Protein AF-A0A0R3PKV7-F1 (afdb_monomer_lite)

Foldseek 3Di:
DAAAEAAAEDDDDDDDDDDDDDDDDDDDDDDDDDDPDDFDDWDWAKDFFFAADDFQFDADPQDPFWGWKWADDPPDAIWIFIWGDANRTIKTWAADPQWIAIDPRSVDRIIITTGDPDFCVVRLWDKDKDFPLCVVPDDPVDALKDFDDDPQWFWKAQPVLRTITTARNVQQKTWTDDPGGIDIDNDCVSSRRIITMIIGNPFHDQPDPDPRCVPPDNPPRPDDPHHHYGYDYFFAFDCPPDNFDWDVPAFDQDPVGTFTWGWYWYHHPNDIWIWTWGQDPRTIDIDTDD

InterPro domains:
  IPR021010 Cytosolic motility protein [PF12150] (41-201)
  IPR021010 Cytosolic motility protein [PF12150] (227-289)
  IPR021010 Cytosolic motility protein [PTHR31578] (38-289)

Secondary structure (DSSP, 8-state):
--EEEEEE----------------------------PPPPPPEEEEEETTS---TTB-BPTT-SS-EEEEE--TTS--EEEEEEEETTEEEEEEEETTEEEEGGGGSSSEEEEEE--S-HHHHS-EEEEEEHHHHHHS-TTT--EEE--BTTEEEEEEGGGTEEEEEETTTTEEEEEETTEEEEE--HHHHHHSEEEEEE-SSPPTT--SHHHHTS-GGG-----S-EEEEEETTSBP-SSS-B-BGGGSPEEETTEEE--EEEEEEETTEEEEEEEEEETTEEEEEE--

Sequence (290 aa):
MFAVIIISDGHLAGLIFHFGNRHMRDSTSTNTTSVKTKPAEDTWTSQRINTKPIQDAVRVFGQTNMYVALWSQQGKPPVVGQAWNDGGALQCAFACDQKVFTGANIGTETIQLLKYEGDHATNQFYYEWIPLSEWKSASKTETTREMVRSGPVSPIYWKEKCILGSYDVAAQKADFAQAENFIKVSEAPTLGSMLVLVRNTGGGPAGCTCTKCAAKDLKQAKQLIVNDWGDFYVGNQWPVDKPIVKALNRPLRTPRGPEDHFVALWYHHGKPCMGRAWNHAGKIDVSFVE

pLDDT: mean 79.79, std 21.06, range [20.5, 98.69]

Radius of gyration: 21.03 Å; chains: 1; bounding box: 55×51×56 Å

Structure (mmCIF, N/CA/C/O backbone):
data_AF-A0A0R3PKV7-F1
#
_entry.id   AF-A0A0R3PKV7-F1
#
loop_
_atom_site.group_PDB
_atom_site.id
_atom_site.type_symbol
_atom_site.label_atom_id
_atom_site.label_alt_id
_atom_site.label_comp_id
_atom_site.label_asym_id
_atom_site.label_entity_id
_atom_site.label_seq_id
_atom_site.pdbx_PDB_ins_code
_atom_site.Cartn_x
_atom_site.Cartn_y
_atom_site.Cartn_z
_atom_site.occupancy
_atom_site.B_iso_or_equiv
_atom_site.auth_seq_id
_atom_site.auth_comp_id
_atom_site.auth_asym_id
_atom_site.auth_atom_id
_atom_site.pdbx_PDB_model_num
ATOM 1 N N . MET A 1 1 ? 21.949 -2.932 -0.318 1.00 24.12 1 MET A N 1
ATOM 2 C CA . MET A 1 1 ? 20.548 -2.544 -0.566 1.00 24.12 1 MET A CA 1
ATOM 3 C C . MET A 1 1 ? 20.326 -2.703 -2.053 1.00 24.12 1 MET A C 1
ATOM 5 O O . MET A 1 1 ? 21.106 -2.158 -2.823 1.00 24.12 1 MET A O 1
ATOM 9 N N . PHE A 1 2 ? 19.394 -3.566 -2.430 1.00 22.75 2 PHE A N 1
ATOM 10 C CA . PHE A 1 2 ? 19.198 -4.023 -3.800 1.00 22.75 2 PHE A CA 1
ATOM 11 C C . PHE A 1 2 ? 17.761 -3.672 -4.184 1.00 22.75 2 PHE A C 1
ATOM 13 O O . PHE A 1 2 ? 16.849 -4.196 -3.547 1.00 22.75 2 PHE A O 1
ATOM 20 N N . ALA A 1 3 ? 17.574 -2.764 -5.149 1.00 25.88 3 ALA A N 1
ATOM 21 C CA . ALA A 1 3 ? 16.256 -2.425 -5.675 1.00 25.88 3 ALA A CA 1
ATOM 22 C C . ALA A 1 3 ? 15.943 -3.275 -6.915 1.00 25.88 3 ALA A C 1
ATOM 24 O O . ALA A 1 3 ? 16.780 -3.428 -7.812 1.00 25.88 3 ALA A O 1
ATOM 25 N N . VAL A 1 4 ? 14.734 -3.822 -6.968 1.00 37.44 4 VAL A N 1
ATOM 26 C CA . VAL A 1 4 ? 14.216 -4.618 -8.086 1.00 37.44 4 VAL A CA 1
ATOM 27 C C . VAL A 1 4 ? 12.943 -3.962 -8.638 1.00 37.44 4 VAL A C 1
ATOM 29 O O . VAL A 1 4 ? 12.210 -3.308 -7.900 1.00 37.44 4 VAL A O 1
ATOM 32 N N . ILE A 1 5 ? 12.695 -4.057 -9.946 1.00 51.06 5 ILE A N 1
ATOM 33 C CA . ILE A 1 5 ? 11.634 -3.295 -10.624 1.00 51.06 5 ILE A CA 1
ATOM 34 C C . ILE A 1 5 ? 10.330 -4.117 -10.651 1.00 51.06 5 ILE A C 1
ATOM 36 O O . ILE A 1 5 ? 10.310 -5.218 -11.191 1.00 51.06 5 ILE A O 1
ATOM 40 N N . ILE A 1 6 ? 9.229 -3.608 -10.094 1.00 51.00 6 ILE A N 1
ATOM 41 C CA . ILE A 1 6 ? 7.875 -4.147 -10.324 1.00 51.00 6 ILE A CA 1
ATOM 42 C C . ILE A 1 6 ? 7.260 -3.374 -11.479 1.00 51.00 6 ILE A C 1
ATOM 44 O O . ILE A 1 6 ? 7.284 -2.144 -11.458 1.00 51.00 6 ILE A O 1
ATOM 48 N N . ILE A 1 7 ? 6.746 -4.074 -12.493 1.00 47.94 7 ILE A N 1
ATOM 49 C CA . ILE A 1 7 ? 6.298 -3.432 -13.734 1.00 47.94 7 ILE A CA 1
ATOM 50 C C . ILE A 1 7 ? 4.883 -3.881 -14.102 1.00 47.94 7 ILE A C 1
ATOM 52 O O . ILE A 1 7 ? 4.538 -5.049 -13.946 1.00 47.94 7 ILE A O 1
ATOM 56 N N . SER A 1 8 ? 4.059 -2.944 -14.580 1.00 39.91 8 SER A N 1
ATOM 57 C CA . SER A 1 8 ? 2.757 -3.221 -15.210 1.00 39.91 8 SER A CA 1
ATOM 58 C C . SER A 1 8 ? 2.713 -2.741 -16.662 1.00 39.91 8 SER A C 1
ATOM 60 O O . SER A 1 8 ? 3.314 -1.716 -17.002 1.00 39.91 8 SER A O 1
ATOM 62 N N . ASP A 1 9 ? 2.002 -3.489 -17.510 1.00 32.59 9 ASP A N 1
ATOM 63 C CA . ASP A 1 9 ? 1.882 -3.234 -18.949 1.00 32.59 9 ASP A CA 1
ATOM 64 C C . ASP A 1 9 ? 0.856 -2.136 -19.287 1.00 32.59 9 ASP A C 1
ATOM 66 O O . ASP A 1 9 ? -0.215 -2.035 -18.686 1.00 32.59 9 ASP A O 1
ATOM 70 N N . GLY A 1 10 ? 1.158 -1.329 -20.314 1.00 31.91 10 GLY A N 1
ATOM 71 C CA . GLY A 1 10 ? 0.165 -0.541 -21.057 1.00 31.91 10 GLY A CA 1
ATOM 72 C C . GLY A 1 10 ? 0.600 0.879 -21.453 1.00 31.91 10 GLY A C 1
ATOM 73 O O . GLY A 1 10 ? 1.217 1.607 -20.681 1.00 31.91 10 GLY A O 1
ATOM 74 N N . HIS A 1 11 ? 0.202 1.297 -22.657 1.00 28.50 11 HIS A N 1
ATOM 75 C CA . HIS A 1 11 ? 0.648 2.468 -23.429 1.00 28.50 11 HIS A CA 1
ATOM 76 C C . HIS A 1 11 ? 0.430 3.884 -22.825 1.00 28.50 11 HIS A C 1
ATOM 78 O O . HIS A 1 11 ? -0.585 4.137 -22.179 1.00 28.50 11 HIS A O 1
ATOM 84 N N . LEU A 1 12 ? 1.409 4.753 -23.161 1.00 23.58 12 LEU A N 1
ATOM 85 C CA . LEU A 1 12 ? 1.501 6.224 -23.379 1.00 23.58 12 LEU A CA 1
ATOM 86 C C . LEU A 1 12 ? 1.040 7.285 -22.341 1.00 23.58 12 LEU A C 1
ATOM 88 O O . LEU A 1 12 ? 0.025 7.142 -21.675 1.00 23.58 12 LEU A O 1
ATOM 92 N N . ALA A 1 13 ? 1.793 8.410 -22.388 1.00 21.44 13 ALA A N 1
ATOM 93 C CA . ALA A 1 13 ? 1.740 9.707 -21.666 1.00 21.44 13 ALA A CA 1
ATOM 94 C C . ALA A 1 13 ? 2.199 9.680 -20.185 1.00 21.44 13 ALA A C 1
ATOM 96 O O . ALA A 1 13 ? 1.810 8.784 -19.456 1.00 21.44 13 ALA A O 1
ATOM 97 N N . GLY A 1 14 ? 3.014 10.581 -19.614 1.00 20.50 14 GLY A N 1
ATOM 98 C CA . GLY A 1 14 ? 3.696 11.834 -19.985 1.00 20.50 14 GLY A CA 1
ATOM 99 C C . GLY A 1 14 ? 4.152 12.550 -18.679 1.00 20.50 14 GLY A C 1
ATOM 100 O O . GLY A 1 14 ? 3.506 12.344 -17.659 1.00 20.50 14 GLY A O 1
ATOM 101 N N . LEU A 1 15 ? 5.214 13.384 -18.735 1.00 22.12 15 LEU A N 1
ATOM 102 C CA . LEU A 1 15 ? 5.866 14.212 -17.668 1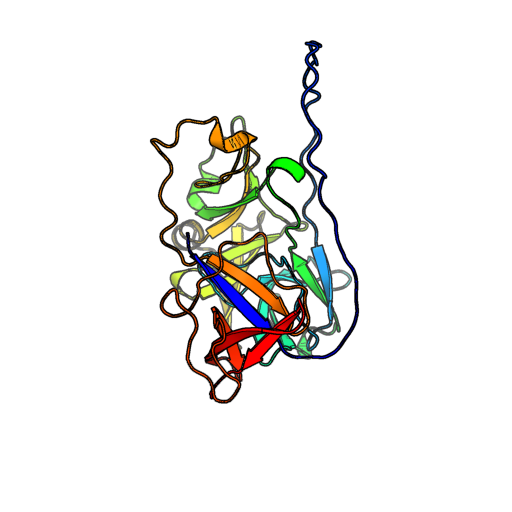.00 22.12 15 LEU A CA 1
ATOM 103 C C . LEU A 1 15 ? 6.679 13.458 -16.583 1.00 22.12 15 LEU A C 1
ATOM 105 O O . LEU A 1 15 ? 6.168 12.533 -15.971 1.00 22.12 15 LEU A O 1
ATOM 109 N N . ILE A 1 16 ? 7.999 13.652 -16.391 1.00 23.61 16 ILE A N 1
ATOM 110 C CA . ILE A 1 16 ? 8.894 14.801 -16.051 1.00 23.61 16 ILE A CA 1
ATOM 111 C C . ILE A 1 16 ? 8.771 15.269 -14.595 1.00 23.61 16 ILE A C 1
ATOM 113 O O . ILE A 1 16 ? 7.836 15.994 -14.290 1.00 23.61 16 ILE A O 1
ATOM 117 N N . PHE A 1 17 ? 9.818 15.016 -13.791 1.00 24.64 17 PHE A N 1
ATOM 118 C CA . PHE A 1 17 ? 10.300 15.950 -12.765 1.00 24.64 17 PHE A CA 1
ATOM 119 C C . PHE A 1 17 ? 11.832 15.956 -12.644 1.00 24.64 17 PHE A C 1
ATOM 121 O O . PHE A 1 17 ? 12.521 14.977 -12.922 1.00 24.64 17 PHE A O 1
ATOM 128 N N . HIS A 1 18 ? 12.321 17.142 -12.291 1.00 21.33 18 HIS A N 1
ATOM 129 C CA . HIS A 1 18 ? 13.692 17.641 -12.253 1.00 21.33 18 HIS A CA 1
ATOM 130 C C . HIS A 1 18 ? 14.150 17.731 -10.792 1.00 21.33 18 HIS A C 1
ATOM 132 O O . HIS A 1 18 ? 13.369 18.198 -9.968 1.00 21.33 18 HIS A O 1
ATOM 138 N N . PHE A 1 19 ? 15.421 17.442 -10.488 1.00 28.30 19 PHE A N 1
ATOM 139 C CA . PHE A 1 19 ? 16.063 17.952 -9.270 1.00 28.30 19 PHE A CA 1
ATOM 140 C C . PHE A 1 19 ? 17.525 18.371 -9.510 1.00 28.30 19 PHE A C 1
ATOM 142 O O . PHE A 1 19 ? 18.393 17.544 -9.761 1.00 28.30 19 PHE A O 1
ATOM 149 N N . GLY A 1 20 ? 17.753 19.687 -9.388 1.00 23.67 20 GLY A N 1
ATOM 150 C CA . GLY A 1 20 ? 18.920 20.314 -8.749 1.00 23.67 20 GLY A CA 1
ATOM 151 C C . GLY A 1 20 ? 20.299 20.203 -9.409 1.00 23.67 20 GLY A C 1
ATOM 152 O O . GLY A 1 20 ? 21.059 19.284 -9.121 1.00 23.67 20 GLY A O 1
ATOM 153 N N . ASN A 1 21 ? 20.678 21.234 -10.173 1.00 26.86 21 ASN A N 1
ATOM 154 C CA . ASN A 1 21 ? 22.050 21.488 -10.632 1.00 26.86 21 ASN A CA 1
ATOM 155 C C . ASN A 1 21 ? 23.068 21.561 -9.476 1.00 26.86 21 ASN A C 1
ATOM 157 O O . ASN A 1 21 ? 22.841 22.227 -8.466 1.00 26.86 21 ASN A O 1
ATOM 161 N N . ARG A 1 22 ? 24.255 20.976 -9.695 1.00 31.94 22 ARG A N 1
ATOM 162 C CA . ARG A 1 22 ? 25.483 21.324 -8.963 1.00 31.94 22 ARG A CA 1
ATOM 163 C C . ARG A 1 22 ? 25.886 22.749 -9.332 1.00 31.94 22 ARG A C 1
ATOM 165 O O . ARG A 1 22 ? 26.220 22.992 -10.487 1.00 31.94 22 ARG A O 1
ATOM 172 N N . HIS A 1 23 ? 25.974 23.640 -8.350 1.00 28.58 23 HIS A N 1
ATOM 173 C CA . HIS A 1 23 ? 26.823 24.822 -8.462 1.00 28.58 23 HIS A CA 1
ATOM 174 C C . HIS A 1 23 ? 27.889 24.840 -7.370 1.00 28.58 23 HIS A C 1
ATOM 176 O O . HIS A 1 23 ? 27.683 24.382 -6.246 1.00 28.58 23 HIS A O 1
ATOM 182 N N . MET A 1 24 ? 29.063 25.303 -7.796 1.00 28.56 24 MET A N 1
ATOM 183 C CA . MET A 1 24 ? 30.283 25.470 -7.023 1.00 28.56 24 MET A CA 1
ATOM 184 C C . MET A 1 24 ? 30.085 26.361 -5.796 1.00 28.56 24 MET A C 1
ATOM 186 O O . MET A 1 24 ? 29.202 27.212 -5.752 1.00 28.56 24 MET A O 1
ATOM 190 N N . ARG A 1 25 ? 30.971 26.132 -4.823 1.00 35.97 25 ARG A N 1
ATOM 191 C CA . ARG A 1 25 ? 31.142 26.887 -3.582 1.00 35.97 25 ARG A CA 1
ATOM 192 C C . ARG A 1 25 ? 31.177 28.390 -3.845 1.00 35.97 25 ARG A C 1
ATOM 194 O O . ARG A 1 25 ? 31.961 28.829 -4.679 1.00 35.97 25 ARG A O 1
ATOM 201 N N . ASP A 1 26 ? 30.488 29.135 -2.993 1.00 27.02 26 ASP A N 1
ATOM 202 C CA . ASP A 1 26 ? 31.105 30.310 -2.400 1.00 27.02 26 ASP A CA 1
ATOM 203 C C . ASP A 1 26 ? 30.710 30.418 -0.926 1.00 27.02 26 ASP A C 1
ATOM 205 O O . ASP A 1 26 ? 29.591 30.101 -0.519 1.00 27.02 26 ASP A O 1
ATOM 209 N N . SER A 1 27 ? 31.695 30.747 -0.106 1.00 38.41 27 SER A N 1
ATOM 210 C CA . SER A 1 27 ? 31.646 30.723 1.350 1.00 38.41 27 SER A CA 1
ATOM 211 C C . SER A 1 27 ? 31.164 32.057 1.902 1.00 38.41 27 SER A C 1
ATOM 213 O O . SER A 1 27 ? 31.876 33.044 1.786 1.00 38.41 27 SER A O 1
ATOM 215 N N . THR A 1 28 ? 30.024 32.076 2.593 1.00 27.80 28 THR A N 1
ATOM 216 C CA . THR A 1 28 ? 29.698 33.101 3.601 1.00 27.80 28 THR A CA 1
ATOM 217 C C . THR A 1 28 ? 28.751 32.512 4.649 1.00 27.80 28 THR A C 1
ATOM 219 O O . THR A 1 28 ? 27.677 32.002 4.337 1.00 27.80 28 THR A O 1
ATOM 222 N N . SER A 1 29 ? 29.173 32.531 5.917 1.00 38.22 29 SER A N 1
ATOM 223 C CA . SER A 1 29 ? 28.362 32.054 7.037 1.00 38.22 29 SER A CA 1
ATOM 224 C C . SER A 1 29 ? 27.241 33.045 7.333 1.00 38.22 29 SER A C 1
ATOM 226 O O . SER A 1 29 ? 27.512 34.197 7.672 1.00 38.22 29 SER A O 1
ATOM 228 N N . THR A 1 30 ? 25.994 32.588 7.294 1.00 28.50 30 THR A N 1
ATOM 229 C CA . THR A 1 30 ? 24.870 33.304 7.899 1.00 28.50 30 THR A CA 1
ATOM 230 C C . THR A 1 30 ? 24.115 32.367 8.836 1.00 28.50 30 THR A C 1
ATOM 232 O O . THR A 1 30 ? 23.614 31.309 8.455 1.00 28.50 30 THR A O 1
ATOM 235 N N . ASN A 1 31 ? 24.099 32.760 10.111 1.00 39.59 31 ASN A N 1
ATOM 236 C CA . ASN A 1 31 ? 23.309 32.161 11.179 1.00 39.59 31 ASN A CA 1
ATOM 237 C C . ASN A 1 31 ? 21.837 32.147 10.749 1.00 39.59 31 ASN A C 1
ATOM 239 O O . ASN A 1 31 ? 21.202 33.197 10.704 1.00 39.59 31 ASN A O 1
ATOM 243 N N . THR A 1 32 ? 21.304 30.971 10.420 1.00 30.69 32 THR A N 1
ATOM 244 C CA . THR A 1 32 ? 19.890 30.818 10.066 1.00 30.69 32 THR A CA 1
ATOM 245 C C . THR A 1 32 ? 19.201 30.028 11.166 1.00 30.69 32 THR A C 1
ATOM 247 O O . THR A 1 32 ? 19.402 28.824 11.317 1.00 30.69 32 THR A O 1
ATOM 250 N N . THR A 1 33 ? 18.395 30.727 11.958 1.00 34.66 33 THR A N 1
ATOM 251 C CA . THR A 1 33 ? 17.425 30.162 12.895 1.00 34.66 33 THR A CA 1
ATOM 252 C C . THR A 1 33 ? 16.556 29.158 12.134 1.00 34.66 33 THR A C 1
ATOM 254 O O . THR A 1 33 ? 15.832 29.534 11.214 1.00 34.66 33 THR A O 1
ATOM 257 N N . SER A 1 34 ? 16.660 27.866 12.457 1.00 40.41 34 SER A N 1
ATOM 258 C CA . SER A 1 34 ? 15.938 26.811 11.741 1.00 40.41 34 SER A CA 1
ATOM 259 C C . SER A 1 34 ? 14.431 26.952 11.969 1.00 40.41 34 SER A C 1
ATOM 261 O O . SER A 1 34 ? 13.921 26.597 13.035 1.00 40.41 34 SER A O 1
ATOM 263 N N . VAL A 1 35 ? 13.708 27.457 10.971 1.00 45.50 35 VAL A N 1
ATOM 264 C CA . VAL A 1 35 ? 12.245 27.381 10.934 1.00 45.50 35 VAL A CA 1
ATOM 265 C C . VAL A 1 35 ? 11.873 25.896 10.945 1.00 45.50 35 VAL A C 1
ATOM 267 O O . VAL A 1 35 ? 12.219 25.161 10.022 1.00 45.50 35 VAL A O 1
ATOM 270 N N . LYS A 1 36 ? 11.221 25.422 12.013 1.00 56.19 36 LYS A N 1
ATOM 271 C CA . LYS A 1 36 ? 10.690 24.053 12.065 1.00 56.19 36 LYS A CA 1
ATOM 272 C C . LYS A 1 36 ? 9.511 23.960 11.098 1.00 56.19 36 LYS A C 1
ATOM 274 O O . LYS A 1 36 ? 8.413 24.406 11.417 1.00 56.19 36 LYS A O 1
ATOM 279 N N . THR A 1 37 ? 9.743 23.402 9.916 1.00 70.62 37 THR A N 1
ATOM 280 C CA . THR A 1 37 ? 8.683 23.097 8.949 1.00 70.62 37 THR A CA 1
ATOM 281 C C . THR A 1 37 ? 7.756 22.025 9.525 1.00 70.62 37 THR A C 1
ATOM 283 O O . THR A 1 37 ? 8.225 21.013 10.047 1.00 70.62 37 THR A O 1
ATOM 286 N N . LYS A 1 38 ? 6.439 22.246 9.458 1.00 85.06 38 LYS A N 1
ATOM 287 C CA . LYS A 1 38 ? 5.426 21.276 9.904 1.00 85.06 38 LYS A CA 1
ATOM 288 C C . LYS A 1 38 ? 5.437 20.036 8.985 1.00 85.06 38 LYS A C 1
ATOM 290 O O . LYS A 1 38 ? 5.593 20.218 7.776 1.00 85.06 38 LYS A O 1
ATOM 295 N N . PRO A 1 39 ? 5.241 18.810 9.511 1.00 88.75 39 PRO A N 1
ATOM 296 C CA . PRO A 1 39 ? 5.051 17.624 8.679 1.00 88.75 39 PRO A CA 1
ATOM 297 C C . PRO A 1 39 ? 3.873 17.751 7.718 1.00 88.75 39 PRO A C 1
ATOM 299 O O . PRO A 1 39 ? 2.836 18.321 8.070 1.00 88.75 39 PRO A O 1
ATOM 302 N N . ALA A 1 40 ? 4.055 17.220 6.508 1.00 90.62 40 ALA A N 1
ATOM 303 C CA . ALA A 1 40 ? 3.005 17.148 5.501 1.00 90.62 40 ALA A CA 1
ATOM 304 C C . ALA A 1 40 ? 1.868 16.205 5.944 1.00 90.62 40 ALA A C 1
ATOM 306 O O . ALA A 1 40 ? 2.024 15.380 6.848 1.00 90.62 40 ALA A O 1
ATOM 307 N N . GLU A 1 41 ? 0.704 16.345 5.312 1.00 94.19 41 GLU A N 1
ATOM 308 C CA . GLU A 1 41 ? -0.453 15.480 5.562 1.00 94.19 41 GLU A CA 1
ATOM 309 C C . GLU A 1 41 ? -0.395 14.193 4.724 1.00 94.19 41 GLU A C 1
ATOM 311 O O . GLU A 1 41 ? 0.296 14.125 3.704 1.00 94.19 41 GLU A O 1
ATOM 316 N N . ASP A 1 42 ? -1.127 13.164 5.162 1.00 94.75 42 ASP A N 1
ATOM 317 C CA . ASP A 1 42 ? -1.260 11.914 4.411 1.00 94.75 42 ASP A CA 1
ATOM 318 C C . ASP A 1 42 ? -1.951 12.194 3.068 1.00 94.75 42 ASP A C 1
ATOM 320 O O . ASP A 1 42 ? -3.020 12.805 3.019 1.00 94.75 42 ASP A O 1
ATOM 324 N N . THR A 1 43 ? -1.363 11.729 1.966 1.00 95.25 43 THR A N 1
ATOM 325 C CA . THR A 1 43 ? -1.927 11.932 0.627 1.00 95.25 43 THR A CA 1
ATOM 326 C C . THR A 1 43 ? -2.672 10.684 0.172 1.00 95.25 43 THR A C 1
ATOM 328 O O . THR A 1 43 ? -2.071 9.632 -0.036 1.00 95.25 43 THR A O 1
ATOM 331 N N . TRP A 1 44 ? -3.982 10.815 -0.026 1.00 94.94 44 TRP A N 1
ATOM 332 C CA . TRP A 1 44 ? -4.845 9.780 -0.597 1.00 94.94 44 TRP A CA 1
ATOM 333 C C . TRP A 1 44 ? -5.243 10.177 -2.012 1.00 94.94 44 TRP A C 1
ATOM 335 O O . TRP A 1 44 ? -5.864 11.220 -2.213 1.00 94.94 44 TRP A O 1
ATOM 345 N N . THR A 1 45 ? -4.906 9.349 -2.995 1.00 94.12 45 THR A N 1
ATOM 346 C CA . THR A 1 45 ? -5.163 9.651 -4.408 1.00 94.12 45 THR A CA 1
ATOM 347 C C . THR A 1 45 ? -6.191 8.696 -4.996 1.00 94.12 45 THR A C 1
ATOM 349 O O . THR A 1 45 ? -6.118 7.486 -4.780 1.00 94.12 45 THR A O 1
ATOM 352 N N . SER A 1 46 ? -7.172 9.239 -5.713 1.00 94.38 46 SER A N 1
ATOM 353 C CA . SER A 1 46 ? -8.244 8.456 -6.323 1.00 94.38 46 SER A CA 1
ATOM 354 C C . SER A 1 46 ? -7.741 7.704 -7.552 1.00 94.38 46 SER A C 1
ATOM 356 O O . SER A 1 46 ? -7.191 8.312 -8.466 1.00 94.38 46 SER A O 1
ATOM 358 N N . GLN A 1 47 ? -7.998 6.399 -7.604 1.00 92.19 47 GLN A N 1
ATOM 359 C CA . GLN A 1 47 ? -7.682 5.531 -8.732 1.00 92.19 47 GLN A CA 1
ATOM 360 C C . GLN A 1 47 ? -8.906 4.731 -9.153 1.00 92.19 47 GLN A C 1
ATOM 362 O O . GLN A 1 47 ? -9.639 4.204 -8.313 1.00 92.19 47 GLN A O 1
ATOM 367 N N . ARG A 1 48 ? -9.106 4.601 -10.466 1.00 92.00 48 ARG A N 1
ATOM 368 C CA . ARG A 1 48 ? -10.148 3.735 -11.017 1.00 92.00 48 ARG A CA 1
ATOM 369 C C . ARG A 1 48 ? -9.722 2.272 -10.918 1.00 92.00 48 ARG A C 1
ATOM 371 O O . ARG A 1 48 ? -8.593 1.923 -11.259 1.00 92.00 48 ARG A O 1
ATOM 378 N N . ILE A 1 49 ? -10.622 1.406 -10.481 1.00 91.56 49 ILE A N 1
ATOM 379 C CA . ILE A 1 49 ? -10.392 -0.043 -10.474 1.00 91.56 49 ILE A CA 1
ATOM 380 C C . ILE A 1 49 ? -10.255 -0.538 -11.915 1.00 91.56 49 ILE A C 1
ATOM 382 O O . ILE A 1 49 ? -10.780 0.075 -12.845 1.00 91.56 49 ILE A O 1
ATOM 386 N N . ASN A 1 50 ? -9.532 -1.640 -12.108 1.00 88.06 50 ASN A N 1
ATOM 387 C CA . ASN A 1 50 ? -9.241 -2.237 -13.412 1.00 88.06 50 ASN A CA 1
ATOM 388 C C . ASN A 1 50 ? -8.441 -1.327 -14.355 1.00 88.06 50 ASN A C 1
ATOM 390 O O . ASN A 1 50 ? -8.377 -1.566 -15.558 1.00 88.06 50 ASN A O 1
ATOM 394 N N . THR A 1 51 ? -7.822 -0.278 -13.817 1.00 86.06 51 THR A N 1
ATOM 395 C CA . THR A 1 51 ? -6.851 0.543 -14.541 1.00 86.06 51 THR A CA 1
ATOM 396 C C . THR A 1 51 ? -5.465 0.336 -13.954 1.00 86.06 51 THR A C 1
ATOM 398 O O . THR A 1 51 ? -5.305 -0.408 -12.990 1.00 86.06 51 THR A O 1
ATOM 401 N N . LYS A 1 52 ? -4.449 0.974 -14.531 1.00 77.44 52 LYS A N 1
ATOM 402 C CA . LYS A 1 52 ? -3.080 0.854 -14.030 1.00 77.44 52 LYS A CA 1
ATOM 403 C C . LYS A 1 52 ? -3.023 1.280 -12.552 1.00 77.44 52 LYS A C 1
ATOM 405 O O . LYS A 1 52 ? -3.694 2.252 -12.192 1.00 77.44 52 LYS A O 1
ATOM 410 N N . PRO A 1 53 ? -2.253 0.582 -11.698 1.00 71.12 53 PRO A N 1
ATOM 411 C CA . PRO A 1 53 ? -1.937 1.062 -10.355 1.00 71.12 53 PRO A CA 1
ATOM 412 C C . PRO A 1 53 ? -1.311 2.469 -10.381 1.00 71.12 53 PRO A C 1
ATOM 414 O O . PRO A 1 53 ? -1.096 3.044 -11.446 1.00 71.12 53 PRO A O 1
ATOM 417 N N . ILE A 1 54 ? -1.030 3.052 -9.213 1.00 73.00 54 ILE A N 1
ATOM 418 C CA . ILE A 1 54 ? -0.327 4.342 -9.109 1.00 73.00 54 ILE A CA 1
ATOM 419 C C . ILE A 1 54 ? 1.107 4.101 -8.623 1.00 73.00 54 ILE A C 1
ATOM 421 O O . ILE A 1 54 ? 1.361 3.205 -7.821 1.00 73.00 54 ILE A O 1
ATOM 425 N N . GLN A 1 55 ? 2.048 4.903 -9.126 1.00 77.19 55 GLN A N 1
ATOM 426 C CA . GLN A 1 55 ? 3.414 4.995 -8.598 1.00 77.19 55 GLN A CA 1
ATOM 427 C C . GLN A 1 55 ? 3.441 5.513 -7.156 1.00 77.19 55 GLN A C 1
ATOM 429 O O . GLN A 1 55 ? 2.624 6.341 -6.757 1.00 77.19 55 GLN A O 1
ATOM 434 N N . ASP A 1 56 ? 4.419 5.052 -6.381 1.00 82.75 56 ASP A N 1
ATOM 435 C CA . ASP A 1 56 ? 4.640 5.503 -5.000 1.00 82.75 56 ASP A CA 1
ATOM 436 C C . ASP A 1 56 ? 3.443 5.247 -4.064 1.00 82.75 56 ASP A C 1
ATOM 438 O O . ASP A 1 56 ? 3.282 5.898 -3.025 1.00 82.75 56 ASP A O 1
ATOM 442 N N . ALA A 1 57 ? 2.589 4.285 -4.427 1.00 90.06 57 ALA A N 1
ATOM 443 C CA . ALA A 1 57 ? 1.574 3.757 -3.535 1.00 90.06 57 ALA A CA 1
ATOM 444 C C . ALA A 1 57 ? 2.254 3.038 -2.360 1.00 90.06 57 ALA A C 1
ATOM 446 O O . ALA A 1 57 ? 3.188 2.251 -2.533 1.00 90.06 57 ALA A O 1
ATOM 447 N N . VAL A 1 58 ? 1.780 3.294 -1.144 1.00 91.88 58 VAL A N 1
ATOM 448 C CA . VAL A 1 58 ? 2.358 2.717 0.069 1.00 91.88 58 VAL A CA 1
ATOM 449 C C . VAL A 1 58 ? 2.078 1.220 0.101 1.00 91.88 58 VAL A C 1
ATOM 451 O O . VAL A 1 58 ? 0.932 0.782 0.243 1.00 91.88 58 VAL A O 1
ATOM 454 N N . ARG A 1 59 ? 3.151 0.433 -0.006 1.00 90.88 59 ARG A N 1
ATOM 455 C CA . ARG A 1 59 ? 3.109 -1.020 0.150 1.00 90.88 59 ARG A CA 1
ATOM 456 C C . ARG A 1 59 ? 2.951 -1.438 1.605 1.00 90.88 59 ARG A C 1
ATOM 458 O O . ARG A 1 59 ? 3.457 -0.806 2.537 1.00 90.88 59 ARG A O 1
ATOM 465 N N . VAL A 1 60 ? 2.277 -2.564 1.781 1.00 91.62 60 VAL A N 1
ATOM 466 C CA . VAL A 1 60 ? 2.173 -3.251 3.065 1.00 91.62 60 VAL A CA 1
ATOM 467 C C . VAL A 1 60 ? 3.510 -3.900 3.413 1.00 91.62 60 VAL A C 1
ATOM 469 O O . VAL A 1 60 ? 4.221 -4.413 2.547 1.00 91.62 60 VAL A O 1
ATOM 472 N N . PHE A 1 61 ? 3.867 -3.871 4.697 1.00 85.31 61 PHE A N 1
ATOM 473 C CA . PHE A 1 61 ? 5.143 -4.380 5.190 1.00 85.31 61 PHE A CA 1
ATOM 474 C C . PHE A 1 61 ? 5.453 -5.803 4.700 1.00 85.31 61 PHE A C 1
ATOM 476 O O . PHE A 1 61 ? 4.711 -6.754 4.961 1.00 85.31 61 PHE A O 1
ATOM 483 N N . GLY A 1 62 ? 6.593 -5.951 4.020 1.00 82.31 62 GLY A N 1
ATOM 484 C CA . GLY A 1 62 ? 7.086 -7.238 3.525 1.00 82.31 62 GLY A CA 1
ATOM 485 C C . GLY A 1 62 ? 6.267 -7.846 2.382 1.00 82.31 62 GLY A C 1
ATOM 486 O O . GLY A 1 62 ? 6.513 -8.996 2.032 1.00 82.31 62 GLY A O 1
ATOM 487 N N .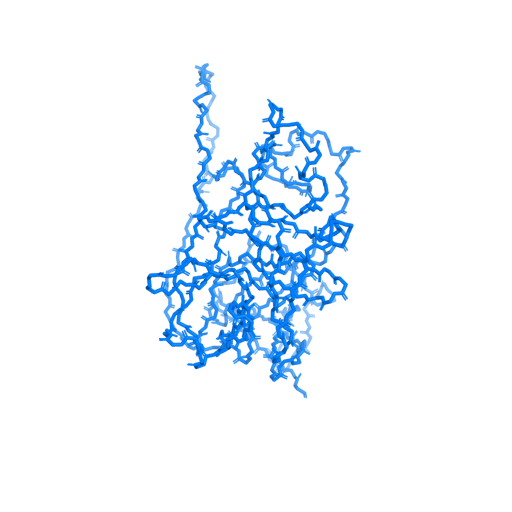 GLN A 1 63 ? 5.305 -7.113 1.814 1.00 86.19 63 GLN A N 1
ATOM 488 C CA . GLN A 1 63 ? 4.508 -7.552 0.671 1.00 86.19 63 GLN A CA 1
ATOM 489 C C . GLN A 1 63 ? 5.008 -6.886 -0.611 1.00 86.19 63 GLN A C 1
ATOM 491 O O . GLN A 1 63 ? 5.280 -5.688 -0.639 1.00 86.19 63 GLN A O 1
ATOM 496 N N . THR A 1 64 ? 5.113 -7.658 -1.691 1.00 82.69 64 THR A N 1
ATOM 497 C CA . THR A 1 64 ? 5.551 -7.141 -2.998 1.00 82.69 64 THR A CA 1
ATOM 498 C C . THR A 1 64 ? 4.393 -6.615 -3.843 1.00 82.69 64 THR A C 1
ATOM 500 O O . THR A 1 64 ? 4.621 -5.771 -4.698 1.00 82.69 64 THR A O 1
ATOM 503 N N . ASN A 1 65 ? 3.161 -7.068 -3.590 1.00 88.31 65 ASN A N 1
ATOM 504 C CA . ASN A 1 65 ? 1.980 -6.739 -4.392 1.00 88.31 65 ASN A CA 1
ATOM 505 C C . ASN A 1 65 ? 0.735 -6.502 -3.525 1.00 88.31 65 ASN A C 1
ATOM 507 O O . ASN A 1 65 ? -0.330 -7.055 -3.768 1.00 88.31 65 ASN A O 1
ATOM 511 N N . MET A 1 66 ? 0.891 -5.730 -2.452 1.00 93.12 66 MET A N 1
ATOM 512 C CA . MET A 1 66 ? -0.216 -5.338 -1.584 1.00 93.12 66 MET A CA 1
ATOM 513 C C . MET A 1 66 ? -0.024 -3.885 -1.166 1.00 93.12 66 MET A C 1
ATOM 515 O O . MET A 1 66 ? 1.021 -3.529 -0.618 1.00 93.12 66 MET A O 1
ATOM 519 N N . TYR A 1 67 ? -1.035 -3.063 -1.416 1.00 95.75 67 TYR A N 1
ATOM 520 C CA . TYR A 1 67 ? -1.014 -1.618 -1.213 1.00 95.75 67 TYR A CA 1
ATOM 521 C C . TYR A 1 67 ? -2.147 -1.190 -0.278 1.00 95.75 67 TYR A C 1
ATOM 523 O O . TYR A 1 67 ? -3.214 -1.809 -0.253 1.00 95.75 67 TYR A O 1
ATOM 531 N N . VAL A 1 68 ? -1.914 -0.117 0.481 1.00 97.75 68 VAL A N 1
ATOM 532 C CA . VAL A 1 68 ? -2.912 0.457 1.393 1.00 97.75 68 VAL A CA 1
ATOM 533 C C . VAL A 1 68 ? -3.976 1.205 0.592 1.00 97.75 68 VAL A C 1
ATOM 535 O O . VAL A 1 68 ? -3.671 2.190 -0.086 1.00 97.75 68 VAL A O 1
ATOM 538 N N . ALA A 1 69 ? -5.226 0.755 0.701 1.00 97.56 69 ALA A N 1
ATOM 539 C CA . ALA A 1 69 ? -6.361 1.328 -0.008 1.00 97.56 69 ALA A CA 1
ATOM 540 C C . ALA A 1 69 ? -7.456 1.805 0.953 1.00 97.56 69 ALA A C 1
ATOM 542 O O . ALA A 1 69 ? -7.651 1.248 2.032 1.00 97.56 69 ALA A O 1
ATOM 543 N N . LEU A 1 70 ? -8.202 2.818 0.531 1.00 97.44 70 LEU A N 1
ATOM 544 C CA . LEU A 1 70 ? -9.337 3.386 1.240 1.00 97.44 70 LEU A CA 1
ATOM 545 C C . LEU A 1 70 ? -10.546 3.425 0.309 1.00 97.44 70 LEU A C 1
ATOM 547 O O . LEU A 1 70 ? -10.451 3.833 -0.850 1.00 97.44 70 LEU A O 1
ATOM 551 N N . TRP A 1 71 ? -11.694 3.027 0.835 1.00 96.62 71 TRP A N 1
ATOM 552 C CA . TRP A 1 71 ? -12.968 3.070 0.138 1.00 96.62 71 TRP A CA 1
ATOM 553 C C . TRP A 1 71 ? -13.983 3.840 0.971 1.00 96.62 71 TRP A C 1
ATOM 555 O O . TRP A 1 71 ? -14.157 3.584 2.161 1.00 96.62 71 TRP A O 1
ATOM 565 N N . SER A 1 72 ? -14.640 4.806 0.335 1.00 91.25 72 SER A N 1
ATOM 566 C CA . SER A 1 72 ? -15.627 5.675 0.968 1.00 91.25 72 SER A CA 1
ATOM 567 C C . SER A 1 72 ? -16.966 5.508 0.265 1.00 91.25 72 SER A C 1
ATOM 569 O O . SER A 1 72 ? -17.052 5.644 -0.955 1.00 91.25 72 SER A O 1
ATOM 571 N N . GLN A 1 73 ? -18.016 5.245 1.041 1.00 86.44 73 GLN A N 1
ATOM 572 C CA . GLN A 1 73 ? -19.397 5.224 0.563 1.00 86.44 73 GLN A CA 1
ATOM 573 C C . GLN A 1 73 ? -20.157 6.411 1.159 1.00 86.44 73 GLN A C 1
ATOM 575 O O . GLN A 1 73 ? -19.934 6.790 2.309 1.00 86.44 73 GLN A O 1
ATOM 580 N N . GLN A 1 74 ? -21.078 6.997 0.393 1.00 84.12 74 GLN A N 1
ATOM 581 C CA . GLN A 1 74 ? -21.877 8.122 0.874 1.00 84.12 74 GLN A CA 1
ATOM 582 C C . GLN A 1 74 ? -22.662 7.731 2.137 1.00 84.12 74 GLN A C 1
ATOM 584 O O . GLN A 1 74 ? -23.360 6.720 2.160 1.00 84.12 74 GLN A O 1
ATOM 589 N N . GLY A 1 75 ? -22.539 8.540 3.193 1.00 85.56 75 GLY A N 1
ATOM 590 C CA . GLY A 1 75 ? -23.246 8.327 4.460 1.00 85.56 75 GLY A CA 1
ATOM 591 C C . GLY A 1 75 ? -22.690 7.203 5.343 1.00 85.56 75 GLY A C 1
ATOM 592 O O . GLY A 1 75 ? -23.267 6.940 6.395 1.00 85.56 75 GLY A O 1
ATOM 593 N N . LYS A 1 76 ? -21.579 6.559 4.961 1.00 90.06 76 LYS A N 1
ATOM 594 C CA . LYS A 1 76 ? -20.909 5.532 5.769 1.00 90.06 76 LYS A CA 1
ATOM 595 C C . LYS A 1 76 ? -19.477 5.942 6.129 1.00 90.06 76 LYS A C 1
ATOM 597 O O . LYS A 1 76 ? -18.855 6.698 5.381 1.00 90.06 76 LYS A O 1
ATOM 602 N N . PRO A 1 77 ? -18.934 5.447 7.257 1.00 91.56 77 PRO A N 1
ATOM 603 C CA . PRO A 1 77 ? -17.520 5.612 7.567 1.00 91.56 77 PRO A CA 1
ATOM 604 C C . PRO A 1 77 ? -16.638 5.027 6.455 1.00 91.56 77 PRO A C 1
ATOM 606 O O . PRO A 1 77 ? -17.026 4.032 5.835 1.00 91.56 77 PRO A O 1
ATOM 609 N N . PRO A 1 78 ? -15.453 5.606 6.210 1.00 95.56 78 PRO A N 1
ATOM 610 C CA . PRO A 1 78 ? -14.517 5.035 5.260 1.00 95.56 78 PRO A CA 1
ATOM 611 C C . PRO A 1 78 ? -13.992 3.685 5.767 1.00 95.56 78 PRO A C 1
ATOM 613 O O . PRO A 1 78 ? -13.945 3.425 6.971 1.00 95.56 78 PRO A O 1
ATOM 616 N N . VAL A 1 79 ? -13.585 2.831 4.835 1.00 97.06 79 VAL A N 1
ATOM 617 C CA . VAL A 1 79 ? -13.098 1.475 5.095 1.00 97.06 79 VAL A CA 1
ATOM 618 C C . VAL A 1 79 ? -11.696 1.348 4.524 1.00 97.06 79 VAL A C 1
ATOM 620 O O . VAL A 1 79 ? -11.477 1.624 3.344 1.00 97.06 79 VAL A O 1
ATOM 623 N N . VAL A 1 80 ? -10.742 0.922 5.351 1.00 98.38 80 VAL A N 1
ATOM 624 C CA . VAL A 1 80 ? -9.406 0.563 4.867 1.00 98.38 80 VAL A CA 1
ATOM 625 C C . VAL A 1 80 ? -9.411 -0.887 4.393 1.00 98.38 80 VAL A C 1
ATOM 627 O O . VAL A 1 80 ? -10.000 -1.767 5.016 1.00 98.38 80 VAL A O 1
ATOM 630 N N . GLY A 1 81 ? -8.746 -1.139 3.278 1.00 97.75 81 GLY A N 1
ATOM 631 C CA . GLY A 1 81 ? -8.576 -2.470 2.724 1.00 97.75 81 GLY A CA 1
ATOM 632 C C . GLY A 1 81 ? -7.288 -2.556 1.931 1.00 97.75 81 GLY A C 1
ATOM 633 O O . GLY A 1 81 ? -6.385 -1.729 2.079 1.00 97.75 81 GLY A O 1
ATOM 634 N N . GLN A 1 82 ? -7.220 -3.564 1.076 1.00 96.44 82 GLN A N 1
ATOM 635 C CA . GLN A 1 82 ? -6.039 -3.852 0.279 1.00 96.44 82 GLN A CA 1
ATOM 636 C C . GLN A 1 82 ? -6.317 -3.669 -1.203 1.00 96.44 82 GLN A C 1
ATOM 638 O O . GLN A 1 82 ? -7.395 -4.010 -1.690 1.00 96.44 82 GLN A O 1
ATOM 643 N N . ALA A 1 83 ? -5.314 -3.174 -1.914 1.00 95.62 83 ALA A N 1
ATOM 644 C CA . ALA A 1 83 ? -5.262 -3.206 -3.364 1.00 95.62 83 ALA A CA 1
ATOM 645 C C . ALA A 1 83 ? -4.032 -3.981 -3.837 1.00 95.62 83 ALA A C 1
ATOM 647 O O . ALA A 1 83 ? -3.041 -4.085 -3.113 1.00 95.62 83 ALA A O 1
ATOM 648 N N . TRP A 1 84 ? -4.095 -4.529 -5.043 1.00 92.81 84 TRP A N 1
ATOM 649 C CA . TRP A 1 84 ? -2.990 -5.249 -5.671 1.00 92.81 84 TRP A CA 1
ATOM 650 C C . TRP A 1 84 ? -3.049 -5.100 -7.186 1.00 92.81 84 TRP A C 1
ATOM 652 O O . TRP A 1 84 ? -4.067 -4.711 -7.756 1.00 92.81 84 TRP A O 1
ATOM 662 N N . ASN A 1 85 ? -1.933 -5.388 -7.836 1.00 88.06 85 ASN A N 1
ATOM 663 C CA . ASN A 1 85 ? -1.827 -5.460 -9.280 1.00 88.06 85 ASN A CA 1
ATOM 664 C C . ASN A 1 85 ? -2.081 -6.901 -9.732 1.00 88.06 85 ASN A C 1
ATOM 666 O O . ASN A 1 85 ? -1.414 -7.822 -9.263 1.00 88.06 85 ASN A O 1
ATOM 670 N N . ASP A 1 86 ? -3.015 -7.096 -10.652 1.00 85.62 86 ASP A N 1
ATOM 671 C CA . ASP A 1 86 ? -3.178 -8.360 -11.361 1.00 85.62 86 ASP A CA 1
ATOM 672 C C . ASP A 1 86 ? -3.251 -8.095 -12.864 1.00 85.62 86 ASP A C 1
ATOM 674 O O . ASP A 1 86 ? -4.126 -7.372 -13.339 1.00 85.62 86 ASP A O 1
ATOM 678 N N . GLY A 1 87 ? -2.285 -8.611 -13.622 1.00 79.31 87 GLY A N 1
ATOM 679 C CA . GLY A 1 87 ? -2.205 -8.415 -15.069 1.00 79.31 87 GLY A CA 1
ATOM 680 C C . GLY A 1 87 ? -2.031 -6.956 -15.504 1.00 79.31 87 GLY A C 1
ATOM 681 O O . GLY A 1 87 ? -2.420 -6.600 -16.609 1.00 79.31 87 GLY A O 1
ATOM 682 N N . GLY A 1 88 ? -1.488 -6.087 -14.646 1.00 77.44 88 GLY A N 1
ATOM 683 C CA . GLY A 1 88 ? -1.405 -4.642 -14.893 1.00 77.44 88 GLY A CA 1
ATOM 684 C C . GLY A 1 88 ? -2.670 -3.859 -14.527 1.00 77.44 88 GLY A C 1
ATOM 685 O O . GLY A 1 88 ? -2.696 -2.639 -14.693 1.00 77.44 88 GLY A O 1
ATOM 686 N N . ALA A 1 89 ? -3.698 -4.528 -14.002 1.00 84.56 89 ALA A N 1
ATOM 687 C CA . ALA A 1 89 ? -4.948 -3.923 -13.574 1.00 84.56 89 ALA A CA 1
ATOM 688 C C . ALA A 1 89 ? -5.035 -3.870 -12.041 1.00 84.56 89 ALA A C 1
ATOM 690 O O . ALA A 1 89 ? -4.755 -4.843 -11.342 1.00 84.56 89 ALA A O 1
ATOM 691 N N . LEU A 1 90 ? -5.451 -2.724 -11.511 1.00 91.00 90 LEU A N 1
ATOM 692 C CA . LEU A 1 90 ? -5.663 -2.514 -10.088 1.00 91.00 90 LEU A CA 1
ATOM 693 C C . LEU A 1 90 ? -6.903 -3.277 -9.622 1.00 91.00 90 LEU A C 1
ATOM 695 O O . LEU A 1 90 ? -8.017 -2.995 -10.064 1.00 91.00 90 LEU A O 1
ATOM 699 N N . GLN A 1 91 ? -6.690 -4.191 -8.688 1.00 93.38 91 GLN A N 1
ATOM 700 C CA . GLN A 1 91 ? -7.711 -4.943 -7.972 1.00 93.38 91 GLN A CA 1
ATOM 701 C C . GLN A 1 91 ? -7.769 -4.491 -6.511 1.00 93.38 91 GLN A C 1
ATOM 703 O O . GLN A 1 91 ? -6.836 -3.859 -6.008 1.00 93.38 91 GLN A O 1
ATOM 708 N N . CYS A 1 92 ? -8.863 -4.806 -5.816 1.00 95.56 92 CYS A N 1
ATOM 709 C CA . CYS A 1 92 ? -9.040 -4.435 -4.415 1.00 95.56 92 CYS A CA 1
ATOM 710 C C . CYS A 1 92 ? -10.006 -5.343 -3.653 1.00 95.56 92 CYS A C 1
ATOM 712 O O . CYS A 1 92 ? -10.884 -5.975 -4.245 1.00 95.56 92 CYS A O 1
ATOM 714 N N . ALA A 1 93 ? -9.874 -5.341 -2.326 1.00 96.94 93 ALA A N 1
ATOM 715 C CA . ALA A 1 93 ? -10.777 -6.004 -1.396 1.00 96.94 93 ALA A CA 1
ATOM 716 C C . ALA A 1 93 ? -10.943 -5.186 -0.106 1.00 96.94 93 ALA A C 1
ATOM 718 O O . ALA A 1 93 ? -9.959 -4.749 0.498 1.00 96.94 93 ALA A O 1
ATOM 719 N N . PHE A 1 94 ? -12.191 -5.036 0.332 1.00 97.75 94 PHE A N 1
ATOM 720 C CA . PHE A 1 94 ? -12.586 -4.356 1.565 1.00 97.75 94 PHE A CA 1
ATOM 721 C C . PHE A 1 94 ? -13.541 -5.235 2.369 1.00 97.75 94 PHE A C 1
ATOM 723 O O . PHE A 1 94 ? -14.309 -6.007 1.797 1.00 97.75 94 PHE A O 1
ATOM 730 N N . ALA A 1 95 ? -13.521 -5.095 3.692 1.00 97.25 95 ALA A N 1
ATOM 731 C CA . ALA A 1 95 ? -14.441 -5.782 4.588 1.00 97.25 95 ALA A CA 1
ATOM 732 C C . ALA A 1 95 ? -15.170 -4.773 5.471 1.00 97.25 95 ALA A C 1
ATOM 734 O O . ALA A 1 95 ? -14.546 -4.018 6.213 1.00 97.25 95 ALA A O 1
ATOM 735 N N . CYS A 1 96 ? -16.496 -4.769 5.392 1.00 94.69 96 CYS A N 1
ATOM 736 C CA . CYS A 1 96 ? -17.365 -3.993 6.270 1.00 94.69 96 CYS A CA 1
ATOM 737 C C . CYS A 1 96 ? -18.761 -4.621 6.297 1.00 94.69 96 CYS A C 1
ATOM 739 O O . CYS A 1 96 ? -19.105 -5.423 5.431 1.00 94.69 96 CYS A O 1
ATOM 741 N N . ASP A 1 97 ? -19.565 -4.298 7.311 1.00 92.94 97 ASP A N 1
ATOM 742 C CA . ASP A 1 97 ? -20.946 -4.789 7.438 1.00 92.94 97 ASP A CA 1
ATOM 743 C C . ASP A 1 97 ? -21.081 -6.325 7.304 1.00 92.94 97 ASP A C 1
ATOM 745 O O . ASP A 1 97 ? -22.067 -6.832 6.772 1.00 92.94 97 ASP A O 1
ATOM 749 N N . GLN A 1 98 ? -20.079 -7.070 7.796 1.00 95.56 98 GLN A N 1
ATOM 750 C CA . GLN A 1 98 ? -19.981 -8.537 7.704 1.00 95.56 98 GLN A CA 1
ATOM 751 C C . GLN A 1 98 ? -19.921 -9.096 6.272 1.00 95.56 98 GLN A C 1
ATOM 753 O O . GLN A 1 98 ? -20.244 -10.259 6.037 1.00 95.56 98 GLN A O 1
ATOM 758 N N . LYS A 1 99 ? -19.509 -8.275 5.305 1.00 95.50 99 LYS A N 1
ATOM 759 C CA . LYS A 1 99 ? -19.392 -8.636 3.893 1.00 95.50 99 LYS A CA 1
ATOM 760 C C . LYS A 1 99 ? -18.015 -8.277 3.358 1.00 95.50 99 LYS A C 1
ATOM 762 O O . LYS A 1 99 ? -17.353 -7.370 3.867 1.00 95.50 99 LYS A O 1
ATOM 767 N N . VAL A 1 100 ? -17.615 -8.987 2.310 1.00 97.00 100 VAL A N 1
ATOM 768 C CA . VAL A 1 100 ? -16.450 -8.643 1.500 1.00 97.00 100 VAL A CA 1
ATOM 769 C C . VAL A 1 100 ? -16.912 -7.935 0.231 1.00 97.00 100 VAL A C 1
ATOM 771 O O . VAL A 1 100 ? -17.890 -8.330 -0.401 1.00 97.00 100 VAL A O 1
ATOM 774 N N . PHE A 1 101 ? -16.194 -6.878 -0.130 1.00 95.56 101 PHE A N 1
ATOM 775 C CA . PHE A 1 101 ? -16.420 -6.081 -1.324 1.00 95.56 101 PHE A CA 1
ATOM 776 C C . PHE A 1 101 ? -15.153 -6.092 -2.178 1.00 95.56 101 PHE A C 1
ATOM 778 O O . PHE A 1 101 ? -14.096 -5.644 -1.734 1.00 95.56 101 PHE A O 1
ATOM 785 N N . THR A 1 102 ? -15.264 -6.591 -3.407 1.00 93.06 102 THR A N 1
ATOM 786 C CA . THR A 1 102 ? -14.182 -6.661 -4.399 1.00 93.06 102 THR A CA 1
ATOM 787 C C . THR A 1 102 ? -14.648 -6.080 -5.729 1.00 93.06 102 THR A C 1
ATOM 789 O O . THR A 1 102 ? -15.843 -6.111 -6.034 1.00 93.06 102 THR A O 1
ATOM 792 N N . GLY A 1 103 ? -13.714 -5.553 -6.528 1.00 82.44 103 GLY A N 1
ATOM 793 C CA . GLY A 1 103 ? -13.947 -5.172 -7.927 1.00 82.44 103 GLY A CA 1
ATOM 794 C C . GLY A 1 103 ? -15.277 -4.447 -8.183 1.00 82.44 103 GLY A C 1
ATOM 795 O O . GLY A 1 103 ? -15.515 -3.361 -7.665 1.00 82.44 103 GLY A O 1
ATOM 796 N N . ALA A 1 104 ? -16.159 -5.068 -8.970 1.00 74.12 104 ALA A N 1
ATOM 797 C CA . ALA A 1 104 ? -17.458 -4.506 -9.359 1.00 74.12 104 ALA A CA 1
ATOM 798 C C . ALA A 1 104 ? -18.461 -4.346 -8.197 1.00 74.12 104 ALA A C 1
ATOM 800 O O . ALA A 1 104 ? -19.365 -3.514 -8.268 1.00 74.12 104 ALA A O 1
ATOM 801 N N . ASN A 1 105 ? -18.304 -5.108 -7.112 1.00 84.62 105 ASN A N 1
ATOM 802 C CA . ASN A 1 105 ? -19.270 -5.134 -6.013 1.00 84.62 105 ASN A CA 1
ATOM 803 C C . ASN A 1 105 ? -19.091 -3.966 -5.035 1.00 84.62 105 ASN A C 1
ATOM 805 O O . ASN A 1 105 ? -19.946 -3.765 -4.175 1.00 84.62 105 ASN A O 1
ATOM 809 N N . ILE A 1 106 ? -18.026 -3.164 -5.168 1.00 85.69 106 ILE A N 1
ATOM 810 C CA . ILE A 1 106 ? -17.813 -1.991 -4.308 1.00 85.69 106 ILE A CA 1
ATOM 811 C C . ILE A 1 106 ? -18.760 -0.819 -4.648 1.00 85.69 106 ILE A C 1
ATOM 813 O O . ILE A 1 106 ? -18.794 0.187 -3.943 1.00 85.69 106 ILE A O 1
ATOM 817 N N . GLY A 1 107 ? -19.528 -0.904 -5.739 1.00 80.31 107 GLY A N 1
ATOM 818 C CA . GLY A 1 107 ? -20.524 0.106 -6.122 1.00 80.31 107 GLY A CA 1
ATOM 819 C C . GLY A 1 107 ? -19.960 1.478 -6.527 1.00 80.31 107 GLY A C 1
ATOM 820 O O . GLY A 1 107 ? -20.726 2.357 -6.910 1.00 80.31 107 GLY A O 1
ATOM 821 N N . THR A 1 108 ? -18.641 1.667 -6.470 1.00 81.19 108 THR A N 1
ATOM 822 C CA . THR A 1 108 ? -17.905 2.828 -6.978 1.00 81.19 108 THR A CA 1
ATOM 823 C C . THR A 1 108 ? -16.903 2.364 -8.030 1.00 81.19 108 THR A C 1
ATOM 825 O O . THR A 1 108 ? -16.363 1.265 -7.949 1.00 81.19 108 THR A O 1
ATOM 828 N N . GLU A 1 109 ? -16.614 3.202 -9.023 1.00 86.88 109 GLU A N 1
ATOM 829 C CA . GLU A 1 109 ? -15.557 2.880 -9.993 1.00 86.88 109 GLU A CA 1
ATOM 830 C C . GLU A 1 109 ? -14.150 3.138 -9.437 1.00 86.88 109 GLU A C 1
ATOM 832 O O . GLU A 1 109 ? -13.161 2.665 -9.998 1.00 86.88 109 GLU A O 1
ATOM 837 N N . THR A 1 110 ? -14.051 3.917 -8.356 1.00 92.69 110 THR A N 1
ATOM 838 C CA . THR A 1 110 ? -12.786 4.392 -7.795 1.00 92.69 110 THR A CA 1
ATOM 839 C C . THR A 1 110 ? -12.611 4.001 -6.336 1.00 92.69 110 THR A C 1
ATOM 841 O O . THR A 1 110 ? -13.571 3.993 -5.560 1.00 92.69 110 THR A O 1
ATOM 844 N N . ILE A 1 111 ? -11.354 3.788 -5.966 1.00 95.69 111 ILE A N 1
ATOM 845 C CA . ILE A 1 111 ? -10.846 3.705 -4.592 1.00 95.69 111 ILE A CA 1
ATOM 846 C C . ILE A 1 111 ? -9.769 4.770 -4.405 1.00 95.69 111 ILE A C 1
ATOM 848 O O . ILE A 1 111 ? -9.342 5.389 -5.378 1.00 95.69 111 ILE A O 1
ATOM 852 N N . GLN A 1 112 ? -9.297 4.981 -3.182 1.00 96.00 112 GLN A N 1
ATOM 853 C CA . GLN A 1 112 ? -8.131 5.821 -2.931 1.00 96.00 112 GLN A CA 1
ATOM 854 C C . GLN A 1 112 ? -6.941 4.957 -2.513 1.00 96.00 112 GLN A C 1
ATOM 856 O O . GLN A 1 112 ? -7.095 4.052 -1.699 1.00 96.00 112 GLN A O 1
ATOM 861 N N . LEU A 1 113 ? -5.754 5.236 -3.044 1.00 96.38 113 LEU A N 1
ATOM 862 C CA . LEU A 1 113 ? -4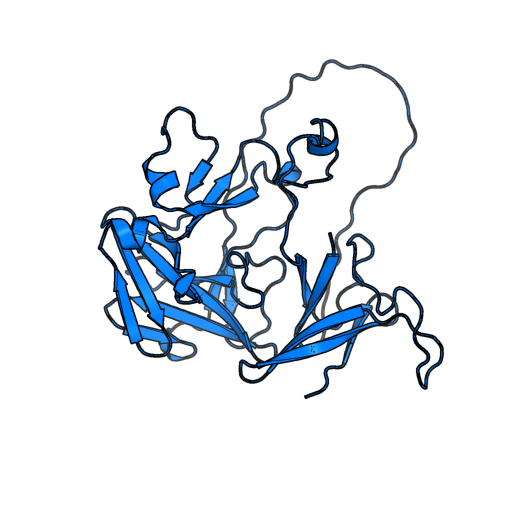.499 4.623 -2.607 1.00 96.38 113 LEU A CA 1
ATOM 863 C C . LEU A 1 113 ? -3.725 5.616 -1.739 1.00 96.38 113 LEU A C 1
ATOM 865 O O . LEU A 1 113 ? -3.670 6.807 -2.059 1.00 96.38 113 LEU A O 1
ATOM 869 N N . LEU A 1 114 ? -3.122 5.133 -0.651 1.00 96.50 114 LEU A N 1
ATOM 870 C CA . LEU A 1 114 ? -2.200 5.945 0.140 1.00 96.50 114 LEU A CA 1
ATOM 871 C C . LEU A 1 114 ? -0.917 6.155 -0.667 1.00 96.50 114 LEU A C 1
ATOM 873 O O . LEU A 1 114 ? -0.300 5.178 -1.089 1.00 96.50 114 LEU A O 1
ATOM 877 N N . LYS A 1 115 ? -0.506 7.406 -0.868 1.00 93.50 115 LYS A N 1
ATOM 878 C CA . LYS A 1 115 ? 0.705 7.767 -1.613 1.00 93.50 115 LYS A CA 1
ATOM 879 C C . LYS A 1 115 ? 1.783 8.294 -0.670 1.00 93.50 115 LYS A C 1
ATOM 881 O O . LYS A 1 115 ? 1.486 9.011 0.288 1.00 93.50 115 LYS A O 1
ATOM 886 N N . TYR A 1 116 ? 3.037 7.970 -0.966 1.00 90.75 116 TYR A N 1
ATOM 887 C CA . TYR A 1 116 ? 4.201 8.572 -0.323 1.00 90.75 116 TYR A CA 1
ATOM 888 C C . TYR A 1 116 ? 5.201 9.040 -1.378 1.00 90.75 116 TYR A C 1
ATOM 890 O O . TYR A 1 116 ? 6.089 8.301 -1.790 1.00 90.75 116 TYR A O 1
ATOM 898 N N . GLU A 1 117 ? 5.032 10.279 -1.826 1.00 87.81 117 GLU A N 1
ATOM 899 C CA . GLU A 1 117 ? 5.943 10.920 -2.771 1.00 87.81 117 GLU A CA 1
ATOM 900 C C . GLU A 1 117 ? 6.987 11.750 -2.017 1.00 87.81 117 GLU A C 1
ATOM 902 O O . GLU A 1 117 ? 6.644 12.492 -1.096 1.00 87.81 117 GLU A O 1
ATOM 907 N N . GLY A 1 118 ? 8.257 11.634 -2.405 1.00 85.62 118 GLY A N 1
ATOM 908 C CA . GLY A 1 118 ? 9.377 12.275 -1.715 1.00 85.62 118 GLY A CA 1
ATOM 909 C C . GLY A 1 118 ? 9.967 11.402 -0.607 1.00 85.62 118 GLY A C 1
ATOM 910 O O . GLY A 1 118 ? 9.982 10.175 -0.696 1.00 85.62 118 GLY A O 1
ATOM 911 N N . ASP A 1 119 ? 10.502 12.037 0.430 1.00 83.06 119 ASP A N 1
ATOM 912 C CA . ASP A 1 119 ? 11.160 11.358 1.542 1.00 83.06 119 ASP A CA 1
ATOM 913 C C . ASP A 1 119 ? 10.897 12.068 2.879 1.00 83.06 119 ASP A C 1
ATOM 915 O O . ASP A 1 119 ? 10.171 13.062 2.970 1.00 83.06 119 ASP A O 1
ATOM 919 N N . HIS A 1 120 ? 11.503 11.576 3.961 1.00 86.00 120 HIS A N 1
ATOM 920 C CA . HIS A 1 120 ? 11.355 12.216 5.268 1.00 86.00 120 HIS A CA 1
ATOM 921 C C . HIS A 1 120 ? 11.964 13.626 5.307 1.00 86.00 120 HIS A C 1
ATOM 923 O O . HIS A 1 120 ? 11.618 14.416 6.182 1.00 86.00 120 HIS A O 1
ATOM 929 N N . ALA A 1 121 ? 12.901 13.953 4.415 1.00 87.00 121 ALA A N 1
ATOM 930 C CA . ALA A 1 121 ? 13.546 15.253 4.379 1.00 87.00 121 ALA A CA 1
ATOM 931 C C . ALA A 1 121 ? 12.658 16.304 3.708 1.00 87.00 121 ALA A C 1
ATOM 933 O O . ALA A 1 121 ? 12.741 17.460 4.140 1.00 87.00 121 ALA A O 1
ATOM 934 N N . THR A 1 122 ? 11.825 15.916 2.733 1.00 89.31 122 THR A N 1
ATOM 935 C CA . THR A 1 122 ? 10.780 16.754 2.123 1.00 89.31 122 THR A CA 1
ATOM 936 C C . THR A 1 122 ? 9.521 16.783 2.988 1.00 89.31 122 THR A C 1
ATOM 938 O O . THR A 1 122 ? 9.058 17.860 3.359 1.00 89.31 122 THR A O 1
ATOM 941 N N . ASN A 1 123 ? 9.026 15.618 3.412 1.00 89.44 123 ASN A N 1
ATOM 942 C CA . ASN A 1 123 ? 7.714 15.472 4.053 1.00 89.44 123 ASN A CA 1
ATOM 943 C C . ASN A 1 123 ? 7.746 15.700 5.575 1.00 89.44 123 ASN A C 1
ATOM 945 O O . ASN A 1 123 ? 6.700 15.869 6.196 1.00 89.44 123 ASN A O 1
ATOM 949 N N . GLN A 1 124 ? 8.937 15.717 6.186 1.00 92.06 124 GLN A N 1
ATOM 950 C CA . GLN A 1 124 ? 9.175 15.709 7.644 1.00 92.06 124 GLN A CA 1
ATOM 951 C C . GLN A 1 124 ? 8.584 14.497 8.385 1.00 92.06 124 GLN A C 1
ATOM 953 O O . GLN A 1 124 ? 8.438 14.525 9.606 1.00 92.06 124 GLN A O 1
ATOM 958 N N . PHE A 1 125 ? 8.256 13.425 7.665 1.00 91.69 125 PHE A N 1
ATOM 959 C CA . PHE A 1 125 ? 7.901 12.132 8.237 1.00 91.69 125 PHE A CA 1
ATOM 960 C C . PHE A 1 125 ? 8.170 11.011 7.233 1.00 91.69 125 PHE A C 1
ATOM 962 O O . PHE A 1 125 ? 8.257 11.257 6.030 1.00 91.69 125 PHE A O 1
ATOM 969 N N . TYR A 1 126 ? 8.242 9.775 7.714 1.00 90.25 126 TYR A N 1
ATOM 970 C CA . TYR A 1 126 ? 8.140 8.566 6.894 1.00 90.25 126 TYR A CA 1
ATOM 971 C C . TYR A 1 126 ? 7.111 7.607 7.490 1.00 90.25 126 TYR A C 1
ATOM 973 O O . TYR A 1 126 ? 6.773 7.719 8.669 1.00 90.25 126 TYR A O 1
ATOM 981 N N . TYR A 1 127 ? 6.602 6.677 6.685 1.00 94.12 127 TYR A N 1
ATOM 982 C CA . TYR A 1 127 ? 5.695 5.645 7.178 1.00 94.12 127 TYR A CA 1
ATOM 983 C C . TYR A 1 127 ? 6.456 4.474 7.803 1.00 94.12 127 TYR A C 1
ATOM 985 O O . TYR A 1 127 ? 7.429 3.970 7.242 1.00 94.12 127 TYR A O 1
ATOM 993 N N . GLU A 1 128 ? 5.978 4.015 8.952 1.00 92.44 128 GLU A N 1
ATOM 994 C CA . GLU A 1 128 ? 6.527 2.897 9.710 1.00 92.44 128 GLU A CA 1
ATOM 995 C C . GLU A 1 128 ? 5.386 1.951 10.103 1.00 92.44 128 GLU A C 1
ATOM 997 O O . GLU A 1 128 ? 4.325 2.390 10.545 1.00 92.44 128 GLU A O 1
ATOM 1002 N N . TRP A 1 129 ? 5.596 0.645 9.943 1.00 94.50 129 TRP A N 1
ATOM 1003 C CA . TRP A 1 129 ? 4.677 -0.374 10.442 1.00 94.50 129 TRP A CA 1
ATOM 1004 C C . TRP A 1 129 ? 5.163 -0.855 11.808 1.00 94.50 129 TRP A C 1
ATOM 1006 O O . TRP A 1 129 ? 6.282 -1.358 11.910 1.00 94.50 129 TRP A O 1
ATOM 1016 N N . ILE A 1 130 ? 4.329 -0.732 12.840 1.00 93.62 130 ILE A N 1
ATOM 1017 C CA . ILE A 1 130 ? 4.658 -1.159 14.209 1.00 93.62 130 ILE A CA 1
ATOM 1018 C C . ILE A 1 130 ? 3.555 -2.049 14.787 1.00 93.62 130 ILE A C 1
ATOM 1020 O O . ILE A 1 130 ? 2.397 -1.891 14.396 1.00 93.62 130 ILE A O 1
ATOM 1024 N N . PRO A 1 131 ? 3.857 -2.961 15.727 1.00 96.56 131 PRO A N 1
ATOM 1025 C CA . PRO A 1 131 ? 2.830 -3.715 16.435 1.00 96.56 131 PRO A CA 1
ATOM 1026 C C . PRO A 1 131 ? 1.808 -2.793 17.108 1.00 96.56 131 PRO A C 1
ATOM 1028 O O . PRO A 1 131 ? 2.163 -1.789 17.729 1.00 96.56 131 PRO A O 1
ATOM 1031 N N . LEU A 1 132 ? 0.527 -3.150 17.047 1.00 97.00 132 LEU A N 1
ATOM 1032 C CA . LEU A 1 132 ? -0.531 -2.387 17.705 1.00 97.00 132 LEU A CA 1
ATOM 1033 C C . LEU A 1 132 ? -0.336 -2.347 19.229 1.00 97.00 132 LEU A C 1
ATOM 1035 O O . LEU A 1 132 ? -0.669 -1.350 19.869 1.00 97.00 132 LEU A O 1
ATOM 1039 N N . SER A 1 133 ? 0.216 -3.409 19.818 1.00 96.56 133 SER A N 1
ATOM 1040 C CA . SER A 1 133 ? 0.605 -3.431 21.234 1.00 96.56 133 SER A CA 1
ATOM 1041 C C . SER A 1 133 ? 1.659 -2.367 21.560 1.00 96.56 133 SER A C 1
ATOM 1043 O O . SER A 1 133 ? 1.491 -1.631 22.531 1.00 96.56 133 SER A O 1
ATOM 1045 N N . GLU A 1 134 ? 2.684 -2.223 20.712 1.00 94.94 134 GLU A N 1
ATOM 1046 C CA . GLU A 1 134 ? 3.717 -1.188 20.838 1.00 94.94 134 GLU A CA 1
ATOM 1047 C C . GLU A 1 134 ? 3.086 0.207 20.765 1.00 94.94 134 GLU A C 1
ATOM 1049 O O . GLU A 1 134 ? 3.283 1.013 21.675 1.00 94.94 134 GLU A O 1
ATOM 1054 N N . TRP A 1 135 ? 2.242 0.457 19.754 1.00 93.81 135 TRP A N 1
ATOM 1055 C CA . TRP A 1 135 ? 1.502 1.716 19.621 1.00 93.81 135 TRP A CA 1
ATOM 1056 C C . TRP A 1 135 ? 0.679 2.051 20.873 1.00 93.81 135 TRP A C 1
ATOM 1058 O O . TRP A 1 135 ? 0.712 3.182 21.353 1.00 93.81 135 TRP A O 1
ATOM 1068 N N . LYS A 1 136 ? -0.049 1.072 21.424 1.00 92.69 136 LYS A N 1
ATOM 1069 C CA . LYS A 1 136 ? -0.885 1.261 22.622 1.00 92.69 136 LYS A CA 1
ATOM 1070 C C . LYS A 1 136 ? -0.067 1.522 23.887 1.00 92.69 136 LYS A C 1
ATOM 1072 O O . LYS A 1 136 ? -0.549 2.225 24.770 1.00 92.69 136 LYS A O 1
ATOM 1077 N N . SER A 1 137 ? 1.131 0.947 23.980 1.00 90.75 137 SER A N 1
ATOM 1078 C CA . SER A 1 137 ? 2.025 1.100 25.134 1.00 90.75 137 SER A CA 1
ATOM 1079 C C . SER A 1 137 ? 2.852 2.390 25.110 1.00 90.75 137 SER A C 1
ATOM 1081 O O . SER A 1 137 ? 3.386 2.792 26.143 1.00 90.75 137 SER A O 1
ATOM 1083 N N . ALA A 1 138 ? 2.966 3.042 23.949 1.00 86.06 138 ALA A N 1
ATOM 1084 C CA . ALA A 1 138 ? 3.779 4.237 23.784 1.00 86.06 138 ALA A CA 1
ATOM 1085 C C . ALA A 1 138 ? 3.233 5.422 24.600 1.00 86.06 138 ALA A C 1
ATOM 1087 O O . ALA A 1 138 ? 2.033 5.712 24.601 1.00 86.06 138 ALA A O 1
ATOM 1088 N N . SER A 1 139 ? 4.136 6.155 25.258 1.00 74.69 139 SER A N 1
ATOM 1089 C CA . SER A 1 139 ? 3.779 7.392 25.952 1.00 74.69 139 SER A CA 1
ATOM 1090 C C . SER A 1 139 ? 3.310 8.449 24.950 1.00 74.69 139 SER A C 1
ATOM 1092 O O . SER A 1 139 ? 4.058 8.870 24.065 1.00 74.69 139 SER A O 1
ATOM 1094 N N . LYS A 1 140 ? 2.066 8.915 25.106 1.00 70.19 140 LYS A N 1
ATOM 1095 C CA . LYS A 1 140 ? 1.466 9.936 24.229 1.00 70.19 140 LYS A CA 1
ATOM 1096 C C . LYS A 1 140 ? 2.166 11.297 24.312 1.00 70.19 140 LYS A C 1
ATOM 1098 O O . LYS A 1 140 ? 1.991 12.104 23.409 1.00 70.19 140 LYS A O 1
ATOM 1103 N N . THR A 1 141 ? 2.928 11.565 25.373 1.00 59.69 141 THR A N 1
ATOM 1104 C CA . THR A 1 141 ? 3.589 12.860 25.602 1.00 59.69 141 THR A CA 1
ATOM 1105 C C . THR A 1 141 ? 4.988 12.953 24.992 1.00 59.69 141 THR A C 1
ATOM 1107 O O . THR A 1 141 ? 5.523 14.051 24.900 1.00 59.69 141 THR A O 1
ATOM 1110 N N . GLU A 1 142 ? 5.576 11.833 24.557 1.00 60.50 142 GLU A N 1
ATOM 1111 C CA . GLU A 1 142 ? 6.973 11.770 24.081 1.00 60.50 142 GLU A CA 1
ATOM 1112 C C . GLU A 1 142 ? 7.127 11.117 22.701 1.00 60.50 142 GLU A C 1
ATOM 1114 O O . GLU A 1 142 ? 8.235 10.967 22.188 1.00 60.50 142 GLU A O 1
ATOM 1119 N N . THR A 1 143 ? 6.022 10.713 22.076 1.00 77.62 143 THR A N 1
ATOM 1120 C CA . THR A 1 143 ? 6.072 9.986 20.810 1.00 77.62 143 THR A CA 1
ATOM 1121 C C .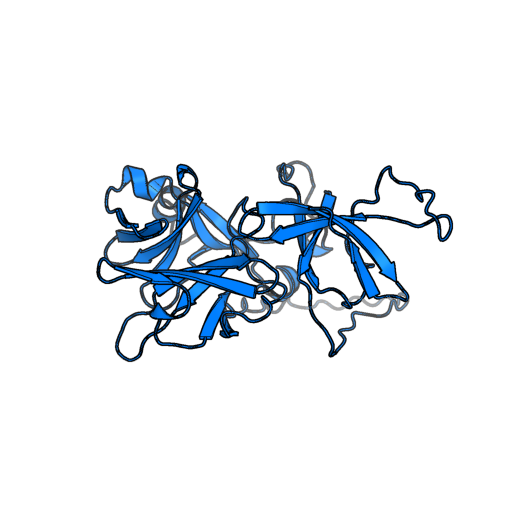 THR A 1 143 ? 6.233 10.927 19.615 1.00 77.62 143 THR A C 1
ATOM 1123 O O . THR A 1 143 ? 5.458 11.858 19.418 1.00 77.62 143 THR A O 1
ATOM 1126 N N . THR A 1 144 ? 7.212 10.636 18.756 1.00 89.00 144 THR A N 1
ATOM 1127 C CA . THR A 1 144 ? 7.338 11.230 17.413 1.00 89.00 144 THR A CA 1
ATOM 1128 C C . THR A 1 144 ? 6.438 10.540 16.386 1.00 89.00 144 THR A C 1
ATOM 1130 O O . THR A 1 144 ? 6.536 10.821 15.188 1.00 89.00 144 THR A O 1
ATOM 1133 N N . ARG A 1 145 ? 5.604 9.589 16.824 1.00 91.94 145 ARG A N 1
ATOM 1134 C CA . ARG A 1 145 ? 4.745 8.778 15.965 1.00 91.94 145 ARG A CA 1
ATOM 1135 C C . ARG A 1 145 ? 3.288 9.200 16.054 1.00 91.94 145 ARG A C 1
ATOM 1137 O O . ARG A 1 145 ? 2.745 9.363 17.144 1.00 91.94 145 ARG A O 1
ATOM 1144 N N . GLU A 1 146 ? 2.643 9.257 14.897 1.00 93.38 146 GLU A N 1
ATOM 1145 C CA . GLU A 1 146 ? 1.222 9.555 14.742 1.00 93.38 146 GLU A CA 1
ATOM 1146 C C . GLU A 1 146 ? 0.558 8.475 13.881 1.00 93.38 146 GLU A C 1
ATOM 1148 O O . GLU A 1 146 ? 1.008 8.205 12.772 1.00 93.38 146 GLU A O 1
ATOM 1153 N N . MET A 1 147 ? -0.509 7.840 14.370 1.00 94.88 147 MET A N 1
ATOM 1154 C CA . MET A 1 147 ? -1.215 6.788 13.629 1.00 94.88 147 MET A CA 1
ATOM 1155 C C . MET A 1 147 ? -1.859 7.336 12.354 1.00 94.88 147 MET A C 1
ATOM 1157 O O . MET A 1 147 ? -2.614 8.309 12.408 1.00 94.88 147 MET A O 1
ATOM 1161 N N . VAL A 1 148 ? -1.600 6.666 11.229 1.00 96.44 148 VAL A N 1
ATOM 1162 C CA . VAL A 1 148 ? -2.261 6.960 9.953 1.00 96.44 148 VAL A CA 1
ATOM 1163 C C . VAL A 1 148 ? -3.720 6.560 10.069 1.00 96.44 148 VAL A C 1
ATOM 1165 O O . VAL A 1 148 ? -4.033 5.430 10.454 1.00 96.44 148 VAL A O 1
ATOM 1168 N N . ARG A 1 149 ? -4.627 7.479 9.750 1.00 95.19 149 ARG A N 1
ATOM 1169 C CA . ARG A 1 149 ? -6.066 7.245 9.882 1.00 95.19 149 ARG A CA 1
ATOM 1170 C C . ARG A 1 149 ? -6.875 8.059 8.888 1.00 95.19 149 ARG A C 1
ATOM 1172 O O . ARG A 1 149 ? -6.478 9.152 8.498 1.00 95.19 149 ARG A O 1
ATOM 1179 N N . SER A 1 150 ? -8.054 7.547 8.562 1.00 94.69 150 SER A N 1
ATOM 1180 C CA . SER A 1 150 ? -9.101 8.282 7.859 1.00 94.69 150 SER A CA 1
ATOM 1181 C C . SER A 1 150 ? -10.374 8.214 8.694 1.00 94.69 150 SER A C 1
ATOM 1183 O O . SER A 1 150 ? -10.976 7.154 8.856 1.00 94.69 150 SER A O 1
ATOM 1185 N N . GLY A 1 151 ? -10.744 9.332 9.320 1.00 92.56 151 GLY A N 1
ATOM 1186 C CA . GLY A 1 151 ? -11.823 9.348 10.307 1.00 92.56 151 GLY A CA 1
ATOM 1187 C C . GLY A 1 151 ? -11.556 8.368 11.469 1.00 92.56 151 GLY A C 1
ATOM 1188 O O . GLY A 1 151 ? -10.526 8.504 12.139 1.00 92.56 151 GLY A O 1
ATOM 1189 N N . PRO A 1 152 ? -12.461 7.407 11.746 1.00 94.12 152 PRO A N 1
ATOM 1190 C CA . PRO A 1 152 ? -12.325 6.478 12.869 1.00 94.12 152 PRO A CA 1
ATOM 1191 C C . PRO A 1 152 ? -11.435 5.261 12.574 1.00 94.12 152 PRO A C 1
ATOM 1193 O O . PRO A 1 152 ? -11.136 4.505 13.501 1.00 94.12 152 PRO A O 1
ATOM 1196 N N . VAL A 1 153 ? -11.031 5.052 11.315 1.00 97.31 153 VAL A N 1
ATOM 1197 C CA . VAL A 1 153 ? -10.333 3.833 10.892 1.00 97.31 153 VAL A CA 1
ATOM 1198 C C . VAL A 1 153 ? -8.854 4.057 10.603 1.00 97.31 153 VAL A C 1
ATOM 1200 O O . VAL A 1 153 ? -8.446 5.122 10.138 1.00 97.31 153 VAL A O 1
ATOM 1203 N N . SER A 1 154 ? -8.052 3.025 10.851 1.00 98.12 154 SER A N 1
ATOM 1204 C CA . SER A 1 154 ? -6.617 2.970 10.566 1.00 98.12 154 SER A CA 1
ATOM 1205 C C . SER A 1 154 ? -6.261 1.672 9.823 1.00 98.12 154 SER A C 1
ATOM 1207 O O . SER A 1 154 ? -6.920 0.654 10.051 1.00 98.12 154 SER A O 1
ATOM 1209 N N . PRO A 1 155 ? -5.240 1.665 8.943 1.00 98.62 155 PRO A N 1
ATOM 1210 C CA . PRO A 1 155 ? -4.732 0.430 8.355 1.00 98.62 155 PRO A CA 1
ATOM 1211 C C . PRO A 1 155 ? -4.167 -0.517 9.415 1.00 98.62 155 PRO A C 1
ATOM 1213 O O . PRO A 1 155 ? -3.337 -0.116 10.235 1.00 98.62 155 PRO A O 1
ATOM 1216 N N . ILE A 1 156 ? -4.565 -1.788 9.355 1.00 98.69 156 ILE A N 1
ATOM 1217 C CA . ILE A 1 156 ? -4.011 -2.852 10.196 1.00 98.69 156 ILE A CA 1
ATOM 1218 C C . ILE A 1 156 ? -3.698 -4.091 9.367 1.00 98.69 156 ILE A C 1
ATOM 1220 O O . ILE A 1 156 ? -4.516 -4.552 8.572 1.00 98.69 156 ILE A O 1
ATOM 1224 N N . TYR A 1 157 ? -2.495 -4.624 9.538 1.00 98.56 157 TYR A N 1
ATOM 1225 C CA . TYR A 1 157 ? -1.966 -5.736 8.769 1.00 98.56 157 TYR A CA 1
ATOM 1226 C C . TYR A 1 157 ? -1.759 -6.967 9.648 1.00 98.56 157 TYR A C 1
ATOM 1228 O O . TYR A 1 157 ? -1.007 -6.940 10.628 1.00 98.56 157 TYR A O 1
ATOM 1236 N N . TRP A 1 158 ? -2.402 -8.066 9.259 1.00 98.06 158 TRP A N 1
ATOM 1237 C CA . TRP A 1 158 ? -2.273 -9.359 9.910 1.00 98.06 158 TRP A CA 1
ATOM 1238 C C . TRP A 1 158 ? -1.251 -10.219 9.163 1.00 98.06 158 TRP A C 1
ATOM 1240 O O . TRP A 1 158 ? -1.571 -10.910 8.193 1.00 98.06 158 TRP A O 1
ATOM 1250 N N . LYS A 1 159 ? -0.003 -10.183 9.641 1.00 94.50 159 LYS A N 1
ATOM 1251 C CA . LYS A 1 159 ? 1.148 -10.823 8.991 1.00 94.50 159 LYS A CA 1
ATOM 1252 C C . LYS A 1 159 ? 0.975 -12.329 8.797 1.00 94.50 159 LYS A C 1
ATOM 1254 O O . LYS A 1 159 ? 1.296 -12.828 7.728 1.00 94.50 159 LYS A O 1
ATOM 1259 N N . GLU A 1 160 ? 0.462 -13.046 9.794 1.00 94.31 160 GLU A N 1
ATOM 1260 C CA . GLU A 1 160 ? 0.304 -14.507 9.742 1.00 94.31 160 GLU A CA 1
ATOM 1261 C C . GLU A 1 160 ? -0.690 -14.955 8.663 1.00 94.31 160 GLU A C 1
ATOM 1263 O O . GLU A 1 160 ? -0.573 -16.061 8.141 1.00 94.31 160 GLU A O 1
ATOM 1268 N N . LYS A 1 161 ? -1.664 -14.102 8.324 1.00 95.69 161 LYS A N 1
ATOM 1269 C CA . LYS A 1 161 ? -2.658 -14.370 7.277 1.00 95.69 161 LYS A CA 1
ATOM 1270 C C . LYS A 1 161 ? -2.364 -13.661 5.954 1.00 95.69 161 LYS A C 1
ATOM 1272 O O . LYS A 1 161 ? -3.076 -13.923 4.990 1.00 95.69 161 LYS A O 1
ATOM 1277 N N . CYS A 1 162 ? -1.355 -12.789 5.906 1.00 95.69 162 CYS A N 1
ATOM 1278 C CA . CYS A 1 162 ? -1.049 -11.922 4.767 1.00 95.69 162 CYS A CA 1
ATOM 1279 C C . CYS A 1 162 ? -2.279 -11.138 4.268 1.00 95.69 162 CYS A C 1
ATOM 1281 O O . CYS A 1 162 ? -2.572 -11.145 3.076 1.00 95.69 162 CYS A O 1
ATOM 1283 N N . ILE A 1 163 ? -3.013 -10.486 5.178 1.00 97.38 163 ILE A N 1
ATOM 1284 C CA . ILE A 1 163 ? -4.199 -9.672 4.849 1.00 97.38 163 ILE A CA 1
ATOM 1285 C C . ILE A 1 163 ? -4.134 -8.301 5.526 1.00 97.38 163 ILE A C 1
ATOM 1287 O O . ILE A 1 163 ? -3.779 -8.195 6.703 1.00 97.38 163 ILE A O 1
ATOM 1291 N N . LEU A 1 164 ? -4.492 -7.252 4.786 1.00 98.56 164 LEU A N 1
ATOM 1292 C CA . LEU A 1 164 ? -4.650 -5.887 5.295 1.00 98.56 164 LEU A CA 1
ATOM 1293 C C . LEU A 1 164 ? -6.144 -5.554 5.427 1.00 98.56 164 LEU A C 1
ATOM 1295 O O . LEU A 1 164 ? -6.945 -5.886 4.554 1.00 98.56 164 LEU A O 1
ATOM 1299 N N . GLY A 1 165 ? -6.515 -4.894 6.523 1.00 98.38 165 GLY A N 1
ATOM 1300 C CA . GLY A 1 165 ? -7.898 -4.548 6.831 1.00 98.38 165 GLY A CA 1
ATOM 1301 C C . GLY A 1 165 ? -8.052 -3.215 7.555 1.00 98.38 165 GLY A C 1
ATOM 1302 O O . GLY A 1 165 ? -7.125 -2.402 7.634 1.00 98.38 165 GLY A O 1
ATOM 1303 N N . SER A 1 166 ? -9.254 -3.010 8.087 1.00 98.44 166 SER A N 1
ATOM 1304 C CA . SER A 1 166 ? -9.682 -1.767 8.722 1.00 98.44 166 SER A CA 1
ATOM 1305 C C . SER A 1 166 ? -9.736 -1.924 10.233 1.00 98.44 166 SER A C 1
ATOM 1307 O O . SER A 1 166 ? -10.524 -2.718 10.742 1.00 98.44 166 SER A O 1
ATOM 1309 N N . TYR A 1 167 ? -8.929 -1.151 10.959 1.00 98.56 167 TYR A N 1
ATOM 1310 C CA . TYR A 1 167 ? -8.969 -1.073 12.416 1.00 98.56 167 TYR A CA 1
ATOM 1311 C C . TYR A 1 167 ? -9.811 0.110 12.875 1.00 98.56 167 TYR A C 1
ATOM 1313 O O . TYR A 1 167 ? -9.450 1.258 12.632 1.00 98.56 167 TYR A O 1
ATOM 1321 N N . ASP A 1 168 ? -10.903 -0.163 13.580 1.00 97.69 168 ASP A N 1
ATOM 1322 C CA . ASP A 1 168 ? -11.697 0.855 14.261 1.00 97.69 168 ASP A CA 1
ATOM 1323 C C . ASP A 1 168 ? -11.007 1.234 15.577 1.00 97.69 168 ASP A C 1
ATOM 1325 O O . ASP A 1 168 ? -10.936 0.446 16.527 1.00 97.69 168 ASP A O 1
ATOM 1329 N N . VAL A 1 169 ? -10.485 2.460 15.632 1.00 95.75 169 VAL A N 1
ATOM 1330 C CA . VAL A 1 169 ? -9.691 2.942 16.767 1.00 95.75 169 VAL A CA 1
ATOM 1331 C C . VAL A 1 169 ? -10.539 3.070 18.031 1.00 95.75 169 VAL A C 1
ATOM 1333 O O . VAL A 1 169 ? -10.029 2.840 19.127 1.00 95.75 169 VAL A O 1
ATOM 1336 N N . ALA A 1 170 ? -11.819 3.422 17.913 1.00 95.44 170 ALA A N 1
ATOM 1337 C CA . ALA A 1 170 ? -12.692 3.593 19.069 1.00 95.44 170 ALA A CA 1
ATOM 1338 C C . ALA A 1 170 ? -13.206 2.242 19.577 1.00 95.44 170 ALA A C 1
ATOM 1340 O O . ALA A 1 170 ? -13.125 1.959 20.771 1.00 95.44 170 ALA A O 1
ATOM 1341 N N . ALA A 1 171 ? -13.685 1.391 18.668 1.00 96.31 171 ALA A N 1
ATOM 1342 C CA . ALA A 1 171 ? -14.244 0.088 19.015 1.00 96.31 171 ALA A CA 1
ATOM 1343 C C . ALA A 1 171 ? -13.180 -0.993 19.269 1.00 96.31 171 ALA A C 1
ATOM 1345 O O . ALA A 1 171 ? -13.524 -2.066 19.757 1.00 96.31 171 ALA A O 1
ATOM 1346 N N . GLN A 1 172 ? -11.907 -0.726 18.947 1.00 96.94 172 GLN A N 1
ATOM 1347 C CA . GLN A 1 172 ? -10.780 -1.643 19.156 1.00 96.94 172 GLN A CA 1
ATOM 1348 C C . GLN A 1 172 ? -11.009 -3.007 18.484 1.00 96.94 172 GLN A C 1
ATOM 1350 O O . GLN A 1 172 ? -10.720 -4.056 19.055 1.00 96.94 172 GLN A O 1
ATOM 1355 N N . LYS A 1 173 ? -11.532 -2.977 17.257 1.00 97.81 173 LYS A N 1
ATOM 1356 C CA . LYS A 1 173 ? -11.814 -4.153 16.424 1.00 97.81 173 LYS A CA 1
ATOM 1357 C C . LYS A 1 173 ? -11.201 -3.965 15.043 1.00 97.81 173 LYS A C 1
ATOM 1359 O O . LYS A 1 173 ? -11.078 -2.833 14.575 1.00 97.81 173 LYS A O 1
ATOM 1364 N N . ALA A 1 174 ? -10.853 -5.064 14.394 1.00 98.56 174 ALA A N 1
ATOM 1365 C CA . ALA A 1 174 ? -10.373 -5.066 13.024 1.00 98.56 174 ALA A CA 1
ATOM 1366 C C . ALA A 1 174 ? -11.229 -5.977 12.148 1.00 98.56 174 ALA A C 1
ATOM 1368 O O . ALA A 1 174 ? -11.523 -7.105 12.543 1.00 98.56 174 ALA A O 1
ATOM 1369 N N . ASP A 1 175 ? -11.580 -5.487 10.963 1.00 98.56 175 ASP A N 1
ATOM 1370 C CA . ASP A 1 175 ? -12.315 -6.232 9.944 1.00 98.56 175 ASP A CA 1
ATOM 1371 C C . ASP A 1 175 ? -11.406 -6.469 8.724 1.00 98.56 175 ASP A C 1
ATOM 1373 O O . ASP A 1 175 ? -10.715 -5.557 8.260 1.00 98.56 175 ASP A O 1
ATOM 1377 N N . PHE A 1 176 ? -11.403 -7.696 8.199 1.00 98.56 176 PHE A N 1
ATOM 1378 C CA . PHE A 1 176 ? -10.548 -8.133 7.094 1.00 98.56 176 PHE A CA 1
ATOM 1379 C C . PHE A 1 176 ? -11.333 -8.894 6.032 1.00 98.56 176 PHE A C 1
ATOM 1381 O O . PHE A 1 176 ? -12.246 -9.665 6.340 1.00 98.56 176 PHE A O 1
ATOM 1388 N N . ALA A 1 177 ? -10.916 -8.720 4.779 1.00 97.62 177 ALA A N 1
ATOM 1389 C CA . ALA A 1 177 ? -11.353 -9.539 3.660 1.00 97.62 177 ALA A CA 1
ATOM 1390 C C . ALA A 1 177 ? -10.311 -10.637 3.402 1.00 97.62 177 ALA A C 1
ATOM 1392 O O . ALA A 1 177 ? -9.160 -10.336 3.085 1.00 97.62 177 ALA A O 1
ATOM 1393 N N . GLN A 1 178 ? -10.705 -11.906 3.530 1.00 94.88 178 GLN A N 1
ATOM 1394 C CA . GLN A 1 178 ? -9.879 -13.057 3.158 1.00 94.88 178 GLN A CA 1
ATOM 1395 C C . GLN A 1 178 ? -10.604 -13.878 2.088 1.00 94.88 178 GLN A C 1
ATOM 1397 O O . GLN A 1 178 ? -11.465 -14.700 2.409 1.00 94.88 178 GLN A O 1
ATOM 1402 N N . ALA A 1 179 ? -10.240 -13.662 0.819 1.00 89.06 179 ALA A N 1
ATOM 1403 C CA . ALA A 1 179 ? -11.057 -14.088 -0.320 1.00 89.06 179 ALA A CA 1
ATOM 1404 C C . ALA A 1 179 ? -12.506 -13.604 -0.115 1.00 89.06 179 ALA A C 1
ATOM 1406 O O . ALA A 1 179 ? -12.699 -12.429 0.171 1.00 89.06 179 ALA A O 1
ATOM 1407 N N . GLU A 1 180 ? -13.497 -14.493 -0.159 1.00 90.50 180 GLU A N 1
ATOM 1408 C CA . GLU A 1 180 ? -14.912 -14.153 0.067 1.00 90.50 180 GLU A CA 1
ATOM 1409 C C . GLU A 1 180 ? -15.315 -14.113 1.554 1.00 90.50 180 GLU A C 1
ATOM 1411 O O . GLU A 1 180 ? -16.464 -13.828 1.889 1.00 90.50 180 GLU A O 1
ATOM 1416 N N . ASN A 1 181 ? -14.388 -14.407 2.472 1.00 95.56 181 ASN A N 1
ATOM 1417 C CA . ASN A 1 181 ? -14.692 -14.494 3.897 1.00 95.56 181 ASN A CA 1
ATOM 1418 C C . ASN A 1 181 ? -14.445 -13.165 4.607 1.00 95.56 181 ASN A C 1
ATOM 1420 O O . ASN A 1 181 ? -13.341 -12.613 4.578 1.00 95.56 181 ASN A O 1
ATOM 1424 N N . PHE A 1 182 ? -15.466 -12.704 5.324 1.00 97.94 182 PHE A N 1
ATOM 1425 C CA . PHE A 1 182 ? -15.341 -11.622 6.288 1.00 97.94 182 PHE A CA 1
ATOM 1426 C C . PHE A 1 182 ? -14.758 -12.162 7.598 1.00 97.94 182 PHE A C 1
ATOM 1428 O O . PHE A 1 182 ? -15.288 -13.109 8.181 1.00 97.94 182 PHE A O 1
ATOM 1435 N N . ILE A 1 183 ? -13.688 -11.537 8.083 1.00 98.38 183 ILE A N 1
ATOM 1436 C CA . ILE A 1 183 ? -13.063 -11.879 9.362 1.00 98.38 183 ILE A CA 1
ATOM 1437 C C . ILE A 1 183 ? -13.083 -10.651 10.256 1.00 98.38 183 ILE A C 1
ATOM 1439 O O . ILE A 1 183 ? -12.602 -9.593 9.864 1.00 98.38 183 ILE A O 1
ATOM 1443 N N . LYS A 1 184 ? -13.585 -10.817 11.478 1.00 98.19 184 LYS A N 1
ATOM 1444 C CA . LYS A 1 184 ? -13.535 -9.805 12.531 1.00 98.19 184 LYS A CA 1
ATOM 1445 C C . LYS A 1 184 ? -12.667 -10.297 13.672 1.00 98.19 184 LYS A C 1
ATOM 1447 O O . LYS A 1 184 ? -12.788 -11.449 14.076 1.00 98.19 184 LYS A O 1
ATOM 1452 N N . VAL A 1 185 ? -11.837 -9.409 14.199 1.00 98.31 185 VAL A N 1
ATOM 1453 C CA . VAL A 1 185 ? -10.976 -9.672 15.353 1.00 98.31 185 VAL A CA 1
ATOM 1454 C C . VAL A 1 185 ? -11.178 -8.569 16.379 1.00 98.31 185 VAL A C 1
ATOM 1456 O O . VAL A 1 185 ? -11.105 -7.383 16.054 1.00 98.31 185 VAL A O 1
ATOM 1459 N N . SER A 1 186 ? -11.423 -8.963 17.623 1.00 97.31 186 SER A N 1
ATOM 1460 C CA . SER A 1 186 ? -11.557 -8.050 18.771 1.00 97.31 186 SER A CA 1
ATOM 1461 C C . SER A 1 186 ? -10.701 -8.473 19.966 1.00 97.31 186 SER A C 1
ATOM 1463 O O . SER A 1 186 ? -10.602 -7.755 20.958 1.00 97.31 186 SER A O 1
ATOM 1465 N N . GLU A 1 187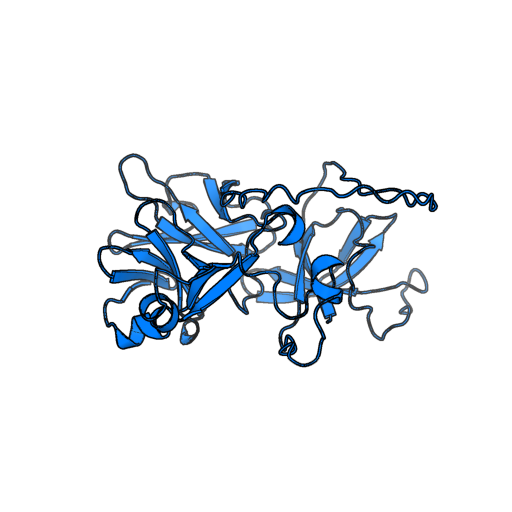 ? -10.059 -9.636 19.886 1.00 97.25 187 GLU A N 1
ATOM 1466 C CA . GLU A 1 187 ? -9.218 -10.189 20.935 1.00 97.25 187 GLU A CA 1
ATOM 1467 C C . GLU A 1 187 ? -7.922 -9.378 21.044 1.00 97.25 187 GLU A C 1
ATOM 1469 O O . GLU A 1 187 ? -7.114 -9.332 20.114 1.00 97.25 187 GLU A O 1
ATOM 1474 N N . ALA A 1 188 ? -7.697 -8.752 22.201 1.00 94.94 188 ALA A N 1
ATOM 1475 C CA . ALA A 1 188 ? -6.557 -7.863 22.417 1.00 94.94 188 ALA A CA 1
ATOM 1476 C C . ALA A 1 188 ? -5.176 -8.505 22.158 1.00 94.94 188 ALA A C 1
ATOM 1478 O O . ALA A 1 188 ? -4.347 -7.819 21.556 1.00 94.94 188 ALA A O 1
ATOM 1479 N N . PRO A 1 189 ? -4.898 -9.774 22.539 1.00 95.69 189 PRO A N 1
ATOM 1480 C CA . PRO A 1 189 ? -3.618 -10.411 22.220 1.00 95.69 189 PRO A CA 1
ATOM 1481 C C . PRO A 1 189 ? -3.404 -10.559 20.710 1.00 95.69 189 PRO A C 1
ATOM 1483 O O . PRO A 1 189 ? -2.345 -10.195 20.205 1.00 95.69 189 PRO A O 1
ATOM 1486 N N . THR A 1 190 ? -4.433 -11.019 19.990 1.00 97.56 190 THR A N 1
ATOM 1487 C CA . THR A 1 190 ? -4.394 -11.213 18.534 1.00 97.56 190 THR A CA 1
ATOM 1488 C C . THR A 1 190 ? -4.234 -9.884 17.806 1.00 97.56 190 THR A C 1
ATOM 1490 O O . THR A 1 190 ? -3.389 -9.756 16.931 1.00 97.56 190 THR A O 1
ATOM 1493 N N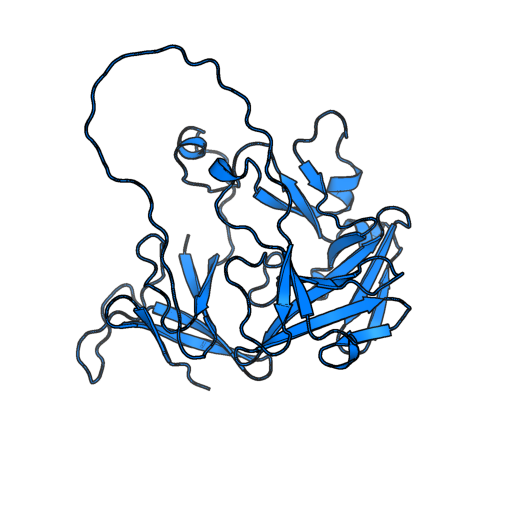 . LEU A 1 191 ? -5.003 -8.862 18.191 1.00 97.69 191 LEU A N 1
ATOM 1494 C CA . LEU A 1 191 ? -4.861 -7.517 17.634 1.00 97.69 191 LEU A CA 1
ATOM 1495 C C . LEU A 1 191 ? -3.492 -6.910 17.957 1.00 97.69 191 LEU A C 1
ATOM 1497 O O . LEU A 1 191 ? -2.903 -6.237 17.120 1.00 97.69 191 LEU A O 1
ATOM 1501 N N . GLY A 1 192 ? -2.978 -7.142 19.165 1.00 97.44 192 GLY A N 1
ATOM 1502 C CA . GLY A 1 192 ? -1.721 -6.579 19.648 1.00 97.44 192 GLY A CA 1
ATOM 1503 C C . GLY A 1 192 ? -0.493 -6.998 18.838 1.00 97.44 192 GLY A C 1
ATOM 1504 O O . GLY A 1 192 ? 0.456 -6.212 18.761 1.00 97.44 192 GLY A O 1
ATOM 1505 N N . SER A 1 193 ? -0.504 -8.190 18.231 1.00 97.19 193 SER A N 1
ATOM 1506 C CA . SER A 1 193 ? 0.578 -8.676 17.363 1.00 97.19 193 SER A CA 1
ATOM 1507 C C . SER A 1 193 ? 0.487 -8.178 15.917 1.00 97.19 193 SER A C 1
ATOM 1509 O O . SER A 1 193 ? 1.483 -8.229 15.197 1.00 97.19 193 SER A O 1
ATOM 1511 N N . MET A 1 194 ? -0.676 -7.685 15.482 1.00 98.44 194 MET A N 1
ATOM 1512 C CA . MET A 1 194 ? -0.853 -7.110 14.146 1.00 98.44 194 MET A CA 1
ATOM 1513 C C . MET A 1 194 ? -0.149 -5.761 14.027 1.00 98.44 194 MET A C 1
ATOM 1515 O O . MET A 1 194 ? 0.057 -5.060 15.019 1.00 98.44 194 MET A O 1
ATOM 1519 N N . LEU A 1 195 ? 0.203 -5.380 12.800 1.00 98.25 195 LEU A N 1
ATOM 1520 C CA . LEU A 1 195 ? 0.927 -4.141 12.533 1.00 98.25 195 LEU A CA 1
ATOM 1521 C C . LEU A 1 195 ? -0.037 -3.020 12.149 1.00 98.25 195 LEU A C 1
ATOM 1523 O O . LEU A 1 195 ? -0.893 -3.215 11.295 1.00 98.25 195 LEU A O 1
ATOM 1527 N N . VAL A 1 196 ? 0.136 -1.834 12.719 1.00 98.12 196 VAL A N 1
ATOM 1528 C CA . VAL A 1 196 ? -0.536 -0.601 12.291 1.00 98.12 196 VAL A CA 1
ATOM 1529 C C . VAL A 1 196 ? 0.452 0.340 11.623 1.00 98.12 196 VAL A C 1
ATOM 1531 O O . VAL A 1 196 ? 1.651 0.307 11.910 1.00 98.12 196 VAL A O 1
ATOM 1534 N N . LEU A 1 197 ? -0.061 1.181 10.730 1.00 97.56 197 LEU A N 1
ATOM 1535 C CA . LEU A 1 197 ? 0.736 2.175 10.026 1.00 97.56 197 LEU A CA 1
ATOM 1536 C C . LEU A 1 197 ? 0.798 3.485 10.820 1.00 97.56 197 LEU A C 1
ATOM 1538 O O . LEU A 1 197 ? -0.231 4.047 11.203 1.00 97.56 197 LEU A O 1
ATOM 1542 N N . VAL A 1 198 ? 2.005 4.001 11.032 1.00 95.19 198 VAL A N 1
ATOM 1543 C CA . VAL A 1 198 ? 2.240 5.291 11.689 1.00 95.19 198 VAL A CA 1
ATOM 1544 C C . VAL A 1 198 ? 3.117 6.189 10.823 1.00 95.19 198 VAL A C 1
ATOM 1546 O O . VAL A 1 198 ? 3.991 5.719 10.098 1.00 95.19 198 VAL A O 1
ATOM 1549 N N . ARG A 1 199 ? 2.910 7.500 10.922 1.00 94.31 199 ARG A N 1
ATOM 1550 C CA . ARG A 1 199 ? 3.888 8.514 10.531 1.00 94.31 199 ARG A CA 1
ATOM 1551 C C . ARG A 1 199 ? 4.931 8.613 11.629 1.00 94.31 199 ARG A C 1
ATOM 1553 O O . ARG A 1 199 ? 4.558 8.810 12.781 1.00 94.31 199 ARG A O 1
ATOM 1560 N N . ASN A 1 200 ? 6.210 8.533 11.295 1.00 91.25 200 ASN A N 1
ATOM 1561 C CA . ASN A 1 200 ? 7.303 8.798 12.221 1.00 91.25 200 ASN A CA 1
ATOM 1562 C C . ASN A 1 200 ? 8.013 10.101 11.831 1.00 91.25 200 ASN A C 1
ATOM 1564 O O . ASN A 1 200 ? 8.568 10.218 10.741 1.00 91.25 200 ASN A O 1
ATOM 1568 N N . THR A 1 201 ? 7.984 11.077 12.738 1.00 90.69 201 THR A N 1
ATOM 1569 C CA . THR A 1 201 ? 8.610 12.406 12.594 1.00 90.69 201 THR A CA 1
ATOM 1570 C C . THR A 1 201 ? 9.984 12.489 13.279 1.00 90.69 201 THR A C 1
ATOM 1572 O O . THR A 1 201 ? 10.652 13.523 13.257 1.00 90.69 201 THR A O 1
ATOM 1575 N N . GLY A 1 202 ? 10.439 11.390 13.889 1.00 85.81 202 GLY A N 1
ATOM 1576 C CA . GLY A 1 202 ? 11.652 11.280 14.701 1.00 85.81 202 GLY A CA 1
ATOM 1577 C C . GLY A 1 202 ? 12.931 11.097 13.885 1.00 85.81 202 GLY A C 1
ATOM 1578 O O . GLY A 1 202 ? 13.724 10.199 14.158 1.00 85.81 202 GLY A O 1
ATOM 1579 N N . GLY A 1 203 ? 13.154 11.942 12.878 1.00 83.31 203 GLY A N 1
ATOM 1580 C CA . GLY A 1 203 ? 14.283 11.822 11.953 1.00 83.31 203 GLY A CA 1
ATOM 1581 C C . GLY A 1 203 ? 13.966 10.958 10.731 1.00 83.31 203 GLY A C 1
ATOM 1582 O O . GLY A 1 203 ? 12.849 10.987 10.226 1.00 83.31 203 GLY A O 1
ATOM 1583 N N . GLY A 1 204 ? 14.968 10.239 10.219 1.00 80.50 204 GLY A N 1
ATOM 1584 C CA . GLY A 1 204 ? 14.827 9.409 9.020 1.00 80.50 204 GLY A CA 1
ATOM 1585 C C . GLY A 1 204 ? 14.710 7.913 9.315 1.00 80.50 204 GLY A C 1
ATOM 1586 O O . GLY A 1 204 ? 15.059 7.480 10.417 1.00 80.50 204 GLY A O 1
ATOM 1587 N N . PRO A 1 205 ? 14.246 7.117 8.335 1.00 82.44 205 PRO A N 1
ATOM 1588 C CA . PRO A 1 205 ? 14.145 5.674 8.478 1.00 82.44 205 PRO A CA 1
ATOM 1589 C C . PRO A 1 205 ? 15.528 5.032 8.615 1.00 82.44 205 PRO A C 1
ATOM 1591 O O . PRO A 1 205 ? 16.543 5.570 8.156 1.00 82.44 205 PRO A O 1
ATOM 1594 N N . ALA A 1 206 ? 15.563 3.845 9.223 1.00 73.50 206 ALA A N 1
ATOM 1595 C CA . ALA A 1 206 ? 16.781 3.051 9.326 1.00 73.50 206 ALA A CA 1
ATOM 1596 C C . ALA A 1 206 ? 17.398 2.818 7.934 1.00 73.50 206 ALA A C 1
ATOM 1598 O O . ALA A 1 206 ? 16.701 2.464 6.988 1.00 73.50 206 ALA A O 1
ATOM 1599 N N . GLY A 1 207 ? 18.710 3.029 7.809 1.00 70.75 207 GLY A N 1
ATOM 1600 C CA . GLY A 1 207 ? 19.431 2.863 6.543 1.00 70.75 207 GLY A CA 1
ATOM 1601 C C . GLY A 1 207 ? 19.280 4.015 5.544 1.00 70.75 207 GLY A C 1
ATOM 1602 O O . GLY A 1 207 ? 19.801 3.905 4.437 1.00 70.75 207 GLY A O 1
ATOM 1603 N N . CYS A 1 208 ? 18.612 5.119 5.900 1.00 74.19 208 CYS A N 1
ATOM 1604 C CA . CYS A 1 208 ? 18.532 6.280 5.018 1.00 74.19 208 CYS A CA 1
ATOM 1605 C C . CYS A 1 208 ? 19.909 6.922 4.787 1.00 74.19 208 CYS A C 1
ATOM 1607 O O . CYS A 1 208 ? 20.639 7.221 5.732 1.00 74.19 208 CYS A O 1
ATOM 1609 N N . THR A 1 209 ? 20.229 7.195 3.522 1.00 76.62 209 THR A N 1
ATOM 1610 C CA . THR A 1 209 ? 21.512 7.768 3.087 1.00 76.62 209 THR A CA 1
ATOM 1611 C C . THR A 1 209 ? 21.419 9.246 2.703 1.00 76.62 209 THR A C 1
ATOM 1613 O O . THR A 1 209 ? 22.353 9.779 2.104 1.00 76.62 209 THR A O 1
ATOM 1616 N N . CYS A 1 210 ? 20.308 9.930 3.006 1.00 77.94 210 CYS A N 1
ATOM 1617 C CA . CYS A 1 210 ? 20.182 11.359 2.718 1.00 77.94 210 CYS A CA 1
ATOM 1618 C C . CYS A 1 210 ? 21.195 12.171 3.542 1.00 77.94 210 CYS A C 1
ATOM 1620 O O . CYS A 1 210 ? 21.666 11.730 4.593 1.00 77.94 210 CYS A O 1
ATOM 1622 N N . THR A 1 211 ? 21.498 13.395 3.112 1.00 81.69 211 THR A N 1
ATOM 1623 C CA . THR A 1 211 ? 22.482 14.263 3.782 1.00 81.69 211 THR A CA 1
ATOM 1624 C C . THR A 1 211 ? 22.157 14.517 5.259 1.00 81.69 211 THR A C 1
ATOM 1626 O O . THR A 1 211 ? 23.070 14.565 6.080 1.00 81.69 211 THR A O 1
ATOM 1629 N N . LYS A 1 212 ? 20.867 14.606 5.623 1.00 79.31 212 LYS A N 1
ATOM 1630 C CA . LYS A 1 212 ? 20.413 14.773 7.018 1.00 79.31 212 LYS A CA 1
ATOM 1631 C C . LYS A 1 212 ? 20.679 13.534 7.886 1.00 79.31 212 LYS A C 1
ATOM 1633 O O . LYS A 1 212 ? 20.922 13.676 9.083 1.00 79.31 212 LYS A O 1
ATOM 1638 N N . CYS A 1 213 ? 20.620 12.331 7.313 1.00 76.50 213 CYS A N 1
ATOM 1639 C CA . CYS A 1 213 ? 20.812 11.071 8.038 1.00 76.50 213 CYS A CA 1
ATOM 1640 C C . CYS A 1 213 ? 22.252 10.566 8.006 1.00 76.50 213 CYS A C 1
ATOM 1642 O O . CYS A 1 213 ? 22.700 10.002 8.998 1.00 76.50 213 CYS A O 1
ATOM 1644 N N . ALA A 1 214 ? 22.994 10.825 6.928 1.00 69.62 214 ALA A N 1
ATOM 1645 C CA . ALA A 1 214 ? 24.391 10.421 6.778 1.00 69.62 214 ALA A CA 1
ATOM 1646 C C . ALA A 1 214 ? 25.316 11.026 7.853 1.00 69.62 214 ALA A C 1
ATOM 1648 O O . ALA A 1 214 ? 26.362 10.460 8.154 1.00 69.62 214 ALA A O 1
ATOM 1649 N N . ALA A 1 215 ? 24.922 12.157 8.452 1.00 64.00 215 ALA A N 1
ATOM 1650 C CA . ALA A 1 215 ? 25.641 12.795 9.553 1.00 64.00 215 ALA A CA 1
ATOM 1651 C C . ALA A 1 215 ? 25.449 12.099 10.918 1.00 64.00 215 ALA A C 1
ATOM 1653 O O . ALA A 1 215 ? 26.175 12.406 11.862 1.00 64.00 215 ALA A O 1
ATOM 1654 N N . LYS A 1 216 ? 24.473 11.188 11.054 1.00 60.94 216 LYS A N 1
ATOM 1655 C CA . LYS A 1 216 ? 24.257 10.405 12.278 1.00 60.94 216 LYS A CA 1
ATOM 1656 C C . LYS A 1 216 ? 25.018 9.084 12.160 1.00 60.94 216 LYS A C 1
ATOM 1658 O O . LYS A 1 216 ? 24.812 8.324 11.221 1.00 60.94 216 LYS A O 1
ATOM 1663 N N . ASP A 1 217 ? 25.913 8.849 13.115 1.00 51.16 217 ASP A N 1
ATOM 1664 C CA . ASP A 1 217 ? 26.876 7.744 13.134 1.00 51.16 217 ASP A CA 1
ATOM 1665 C C . ASP A 1 217 ? 26.192 6.383 12.857 1.00 51.16 217 ASP A C 1
ATOM 1667 O O . ASP A 1 217 ? 25.277 5.965 13.569 1.00 51.16 217 ASP A O 1
ATOM 1671 N N . LEU A 1 218 ? 26.639 5.682 11.807 1.00 52.88 218 LEU A N 1
ATOM 1672 C CA . LEU A 1 218 ? 26.035 4.466 11.221 1.00 52.88 218 LEU A CA 1
ATOM 1673 C C . LEU A 1 218 ? 26.041 3.229 12.149 1.00 52.88 218 LEU A C 1
ATOM 1675 O O . LEU A 1 218 ? 25.610 2.147 11.751 1.00 52.88 218 LEU A O 1
ATOM 1679 N N . LYS A 1 219 ? 26.528 3.360 13.387 1.00 46.22 219 LYS A N 1
ATOM 1680 C CA . LYS A 1 219 ? 26.863 2.245 14.291 1.00 46.22 219 LYS A CA 1
ATOM 1681 C C . LYS A 1 219 ? 25.666 1.463 14.846 1.00 46.22 219 LYS A C 1
ATOM 1683 O O . LYS A 1 219 ? 25.874 0.421 15.457 1.00 46.22 219 LYS A O 1
ATOM 1688 N N . GLN A 1 220 ? 24.432 1.922 14.635 1.00 48.94 220 GLN A N 1
ATOM 1689 C CA . GLN A 1 220 ? 23.213 1.240 15.108 1.00 48.94 220 GLN A CA 1
ATOM 1690 C C . GLN A 1 220 ? 22.151 1.018 14.024 1.00 48.94 220 GLN A C 1
ATOM 1692 O O . GLN A 1 220 ? 21.035 0.599 14.336 1.00 48.94 220 GLN A O 1
ATOM 1697 N N . ALA A 1 221 ? 22.464 1.266 12.749 1.00 52.00 221 ALA A N 1
ATOM 1698 C CA . ALA A 1 221 ? 21.507 1.006 11.682 1.00 52.00 221 ALA A CA 1
ATOM 1699 C C . ALA A 1 221 ? 21.252 -0.508 11.578 1.00 52.00 221 ALA A C 1
ATOM 1701 O O . ALA A 1 221 ? 22.085 -1.254 11.060 1.00 52.00 221 ALA A O 1
ATOM 1702 N N . LYS A 1 222 ? 20.095 -0.972 12.077 1.00 51.78 222 LYS A N 1
ATOM 1703 C CA . LYS A 1 222 ? 19.589 -2.316 11.773 1.00 51.78 222 LYS A CA 1
ATOM 1704 C C . LYS A 1 222 ? 19.576 -2.453 10.252 1.00 51.78 222 LYS A C 1
ATOM 1706 O O . LYS A 1 222 ? 18.907 -1.676 9.572 1.00 51.78 222 LYS A O 1
ATOM 1711 N N . GLN A 1 223 ? 20.353 -3.396 9.724 1.00 48.06 223 GLN A N 1
ATOM 1712 C CA . GLN A 1 223 ? 20.375 -3.658 8.291 1.00 48.06 223 GLN A CA 1
ATOM 1713 C C . GLN A 1 223 ? 18.963 -4.040 7.838 1.00 48.06 223 GLN A C 1
ATOM 1715 O O . GLN A 1 223 ? 18.307 -4.873 8.462 1.00 48.06 223 GLN A O 1
ATOM 1720 N N . LEU A 1 224 ? 18.493 -3.425 6.755 1.00 54.81 224 LEU A N 1
ATOM 1721 C CA . LEU A 1 224 ? 17.283 -3.863 6.068 1.00 54.81 224 LEU A CA 1
ATOM 1722 C C . LEU A 1 224 ? 17.562 -5.243 5.454 1.00 54.81 224 LEU A C 1
ATOM 1724 O O . LEU A 1 224 ? 18.363 -5.356 4.530 1.00 54.81 224 LEU A O 1
ATOM 1728 N N . ILE A 1 225 ? 16.918 -6.285 5.988 1.00 52.06 225 ILE A N 1
ATOM 1729 C CA . ILE A 1 225 ? 17.025 -7.687 5.522 1.00 52.06 225 ILE A CA 1
ATOM 1730 C C . ILE A 1 225 ? 15.898 -8.011 4.518 1.00 52.06 225 ILE A C 1
ATOM 1732 O O . ILE A 1 225 ? 15.518 -9.160 4.322 1.00 52.06 225 ILE A O 1
ATOM 1736 N N . VAL A 1 226 ? 15.307 -6.990 3.897 1.00 57.22 226 VAL A N 1
ATOM 1737 C CA . VAL A 1 226 ? 14.244 -7.143 2.897 1.00 57.22 226 VAL A CA 1
ATOM 1738 C C . VAL A 1 226 ? 14.722 -6.618 1.551 1.00 57.22 226 VAL A C 1
ATOM 1740 O O . VAL A 1 226 ? 15.440 -5.619 1.488 1.00 57.22 226 VAL A O 1
ATOM 1743 N N . ASN A 1 227 ? 14.332 -7.313 0.481 1.00 62.09 227 ASN A N 1
ATOM 1744 C CA . ASN A 1 227 ? 14.519 -6.814 -0.877 1.00 62.09 227 ASN A CA 1
ATOM 1745 C C . ASN A 1 227 ? 13.697 -5.539 -1.044 1.00 62.09 227 ASN A C 1
ATOM 1747 O O . ASN A 1 227 ? 12.526 -5.510 -0.661 1.00 62.09 227 ASN A O 1
ATOM 1751 N N . ASP A 1 228 ? 14.316 -4.515 -1.619 1.00 67.50 228 ASP A N 1
ATOM 1752 C CA . ASP A 1 228 ? 13.629 -3.278 -1.942 1.00 67.50 228 ASP A CA 1
ATOM 1753 C C . ASP A 1 228 ? 13.064 -3.384 -3.360 1.00 67.50 228 ASP A C 1
ATOM 1755 O O . ASP A 1 228 ? 13.702 -3.928 -4.265 1.00 67.50 228 ASP A O 1
ATOM 1759 N N . TRP A 1 229 ? 11.848 -2.900 -3.554 1.00 72.56 229 TRP A N 1
ATOM 1760 C CA . TRP A 1 229 ? 11.147 -2.983 -4.829 1.00 72.56 229 TRP A CA 1
ATOM 1761 C C . TRP A 1 229 ? 10.700 -1.585 -5.227 1.00 72.56 229 TRP A C 1
ATOM 1763 O O . TRP A 1 229 ? 10.160 -0.859 -4.403 1.00 72.56 229 TRP A O 1
ATOM 1773 N N . GLY A 1 230 ? 10.896 -1.184 -6.478 1.00 76.38 230 GLY A N 1
ATOM 1774 C CA . GLY A 1 230 ? 10.322 0.053 -7.012 1.00 76.38 230 GLY A CA 1
ATOM 1775 C C . GLY A 1 230 ? 9.124 -0.251 -7.904 1.00 76.38 230 GLY A C 1
ATOM 1776 O O . GLY A 1 230 ? 9.190 -1.200 -8.678 1.00 76.38 230 GLY A O 1
ATOM 1777 N N . ASP A 1 231 ? 8.051 0.536 -7.815 1.00 78.69 231 ASP A N 1
ATOM 1778 C CA . ASP A 1 231 ? 6.892 0.404 -8.709 1.00 78.69 231 ASP A CA 1
ATOM 1779 C C . ASP A 1 231 ? 7.077 1.276 -9.950 1.00 78.69 231 ASP A C 1
ATOM 1781 O O . ASP A 1 231 ? 7.280 2.487 -9.848 1.00 78.69 231 ASP A O 1
ATOM 1785 N N . PHE A 1 232 ? 7.006 0.659 -11.125 1.00 80.19 232 PHE A N 1
ATOM 1786 C CA . PHE A 1 232 ? 7.181 1.315 -12.412 1.00 80.19 232 PHE A CA 1
ATOM 1787 C C . PHE A 1 232 ? 6.186 0.786 -13.457 1.00 80.19 232 PHE A C 1
ATOM 1789 O O . PHE A 1 232 ? 5.514 -0.228 -13.283 1.00 80.19 232 PHE A O 1
ATOM 1796 N N . TYR A 1 233 ? 6.119 1.486 -14.580 1.00 77.50 233 TYR A N 1
ATOM 1797 C CA . TYR A 1 233 ? 5.391 1.121 -15.788 1.00 77.50 233 TYR A CA 1
ATOM 1798 C C . TYR A 1 233 ? 6.368 0.957 -16.942 1.00 77.50 233 TYR A C 1
ATOM 1800 O O . TYR A 1 233 ? 7.387 1.655 -17.030 1.00 77.50 233 TYR A O 1
ATOM 1808 N N . VAL A 1 234 ? 6.003 0.091 -17.883 1.00 80.56 234 VAL A N 1
ATOM 1809 C CA . VAL A 1 234 ? 6.661 0.058 -19.190 1.00 80.56 234 VAL A CA 1
ATOM 1810 C C . VAL A 1 234 ? 6.575 1.444 -19.832 1.00 80.56 234 VAL A C 1
ATOM 1812 O O . VAL A 1 234 ? 5.546 2.118 -19.786 1.00 80.56 234 VAL A O 1
ATOM 1815 N N . GLY A 1 235 ? 7.679 1.902 -20.413 1.00 82.50 235 GLY A N 1
ATOM 1816 C CA . GLY A 1 235 ? 7.790 3.212 -21.042 1.00 82.50 235 GLY A CA 1
ATOM 1817 C C . GLY A 1 235 ? 8.063 4.375 -20.082 1.00 82.50 235 GLY A C 1
ATOM 1818 O O . GLY A 1 235 ? 8.276 5.491 -20.564 1.00 82.50 235 GLY A O 1
ATOM 1819 N N . ASN A 1 236 ? 8.097 4.156 -18.759 1.00 82.12 236 ASN A N 1
ATOM 1820 C CA . ASN A 1 236 ? 8.620 5.162 -17.831 1.00 82.12 236 ASN A CA 1
ATOM 1821 C C . ASN A 1 236 ? 10.086 5.474 -18.109 1.00 82.12 236 ASN A C 1
ATOM 1823 O O . ASN A 1 236 ? 10.798 4.658 -18.688 1.00 82.12 236 ASN A O 1
ATOM 1827 N N . GLN A 1 237 ? 10.544 6.639 -17.647 1.00 87.75 237 GLN A N 1
ATOM 1828 C CA . GLN A 1 237 ? 11.958 6.986 -17.690 1.00 87.75 237 GLN A CA 1
ATOM 1829 C C . GLN A 1 237 ? 12.779 5.964 -16.892 1.00 87.75 237 GLN A C 1
ATOM 1831 O O . GLN A 1 237 ? 12.371 5.531 -15.814 1.00 87.75 237 GLN A O 1
ATOM 1836 N N . TRP A 1 238 ? 13.937 5.584 -17.425 1.00 86.69 238 TRP A N 1
ATOM 1837 C CA . TRP A 1 238 ? 14.850 4.670 -16.752 1.00 86.69 238 TRP A CA 1
ATOM 1838 C C . TRP A 1 238 ? 15.325 5.257 -15.408 1.00 86.69 238 TRP A C 1
ATOM 1840 O O . TRP A 1 238 ? 15.781 6.405 -15.394 1.00 86.69 238 TRP A O 1
ATOM 1850 N N . PRO A 1 239 ? 15.264 4.506 -14.290 1.00 82.69 239 PRO A N 1
ATOM 1851 C CA . PRO A 1 239 ? 15.648 5.013 -12.976 1.00 82.69 239 PRO A CA 1
ATOM 1852 C C . PRO A 1 239 ? 17.175 5.078 -12.855 1.00 82.69 239 PRO A C 1
ATOM 1854 O O . PRO A 1 239 ? 17.835 4.101 -12.510 1.00 82.69 239 PRO A O 1
ATOM 1857 N N . VAL A 1 240 ? 17.749 6.236 -13.182 1.00 80.88 240 VAL A N 1
ATOM 1858 C CA . VAL A 1 240 ? 19.203 6.491 -13.126 1.00 80.88 240 VAL A CA 1
ATOM 1859 C C . VAL A 1 240 ? 19.721 6.752 -11.710 1.00 80.88 240 VAL A C 1
ATOM 1861 O O . VAL A 1 240 ? 20.919 6.672 -11.458 1.00 80.88 240 VAL A O 1
ATOM 1864 N N . ASP A 1 241 ? 18.819 7.085 -10.797 1.00 72.06 241 ASP A N 1
ATOM 1865 C CA . ASP A 1 241 ? 19.072 7.528 -9.430 1.00 72.06 241 ASP A CA 1
ATOM 1866 C C . ASP A 1 241 ? 18.863 6.421 -8.386 1.00 72.06 241 ASP A C 1
ATOM 1868 O O . ASP A 1 241 ? 19.238 6.591 -7.225 1.00 72.06 241 ASP A O 1
ATOM 1872 N N . LYS A 1 242 ? 18.302 5.271 -8.786 1.00 67.94 242 LYS A N 1
ATOM 1873 C CA . LYS A 1 242 ? 18.046 4.138 -7.889 1.00 67.94 242 LYS A CA 1
ATOM 1874 C C . LYS A 1 242 ? 19.076 3.018 -8.080 1.00 67.94 242 LYS A C 1
ATOM 1876 O O . LYS A 1 242 ? 19.411 2.676 -9.215 1.00 67.94 242 LYS A O 1
ATOM 1881 N N . PRO A 1 243 ? 19.554 2.384 -6.993 1.00 67.81 243 PRO A N 1
ATOM 1882 C CA . PRO A 1 243 ? 20.460 1.242 -7.081 1.00 67.81 243 PRO A CA 1
ATOM 1883 C C . PRO A 1 243 ? 19.709 -0.016 -7.545 1.00 67.81 243 PRO A C 1
ATOM 1885 O O . PRO A 1 243 ? 19.230 -0.806 -6.733 1.00 67.81 243 PRO A O 1
ATOM 1888 N N . ILE A 1 244 ? 19.602 -0.201 -8.861 1.00 75.62 244 ILE A N 1
ATOM 1889 C CA . ILE A 1 244 ? 18.919 -1.342 -9.491 1.00 75.62 244 ILE A CA 1
ATOM 1890 C C . ILE A 1 244 ? 19.851 -2.542 -9.713 1.00 75.62 244 ILE A C 1
ATOM 1892 O O . ILE A 1 244 ? 21.027 -2.393 -10.052 1.00 75.62 244 ILE A O 1
ATOM 1896 N N . VAL A 1 245 ? 19.327 -3.759 -9.535 1.00 73.81 245 VAL A N 1
ATOM 1897 C CA . VAL A 1 245 ? 20.119 -4.995 -9.655 1.00 73.81 245 VAL A CA 1
ATOM 1898 C C . VAL A 1 245 ? 20.286 -5.422 -11.109 1.00 73.81 245 VAL A C 1
ATOM 1900 O O . VAL A 1 245 ? 19.345 -5.892 -11.752 1.00 73.81 245 VAL A O 1
ATOM 1903 N N . LYS A 1 246 ? 21.522 -5.327 -11.599 1.00 80.75 246 LYS A N 1
ATOM 1904 C CA . LYS A 1 246 ? 21.937 -5.838 -12.906 1.00 80.75 246 LYS A CA 1
ATOM 1905 C C . LYS A 1 246 ? 22.205 -7.343 -12.854 1.00 80.75 246 LYS A C 1
ATOM 1907 O O . LYS A 1 246 ? 22.955 -7.822 -12.001 1.00 80.75 246 LYS A O 1
ATOM 1912 N N . ALA A 1 247 ? 21.642 -8.087 -13.801 1.00 78.50 247 ALA A N 1
ATOM 1913 C CA . ALA A 1 247 ? 21.836 -9.525 -13.924 1.00 78.50 247 ALA A CA 1
ATOM 1914 C C . ALA A 1 247 ? 23.328 -9.865 -14.075 1.00 78.50 247 ALA A C 1
ATOM 1916 O O . ALA A 1 247 ? 24.021 -9.334 -14.943 1.00 78.50 247 ALA A O 1
ATOM 1917 N N . LEU A 1 248 ? 23.834 -10.739 -13.196 1.00 79.88 248 LEU A N 1
ATOM 1918 C CA . LEU A 1 248 ? 25.242 -11.166 -13.142 1.00 79.88 248 LEU A CA 1
ATOM 1919 C C . LEU A 1 248 ? 26.266 -10.016 -13.039 1.00 79.88 248 LEU A C 1
ATOM 1921 O O . LEU A 1 248 ? 27.450 -10.232 -13.296 1.00 79.88 248 LEU A O 1
ATOM 1925 N N . ASN A 1 249 ? 25.824 -8.800 -12.699 1.00 82.06 249 ASN A N 1
ATOM 1926 C CA . ASN A 1 249 ? 26.633 -7.582 -12.697 1.00 82.06 249 ASN A CA 1
ATOM 1927 C C . ASN A 1 249 ? 27.422 -7.337 -14.008 1.00 82.06 249 ASN A C 1
ATOM 1929 O O . ASN A 1 249 ? 28.509 -6.762 -13.995 1.00 82.06 249 ASN A O 1
ATOM 1933 N N . ARG A 1 250 ? 26.902 -7.790 -15.159 1.00 82.44 250 ARG A N 1
ATOM 1934 C CA . ARG A 1 250 ? 27.558 -7.648 -16.473 1.00 82.44 250 ARG A CA 1
ATOM 1935 C C . ARG A 1 250 ? 26.541 -7.626 -17.619 1.00 82.44 250 ARG A C 1
ATOM 1937 O O . ARG A 1 250 ? 25.442 -8.141 -17.435 1.00 82.44 250 ARG A O 1
ATOM 1944 N N . PRO A 1 251 ? 26.883 -7.071 -18.794 1.00 86.69 251 PRO A N 1
ATOM 1945 C CA . PRO A 1 251 ? 26.040 -7.220 -19.974 1.00 86.69 251 PRO A CA 1
ATOM 1946 C C . PRO A 1 251 ? 25.839 -8.704 -20.309 1.00 86.69 251 PRO A C 1
ATOM 1948 O O . PRO A 1 251 ? 26.779 -9.515 -20.248 1.00 86.69 251 PRO A O 1
ATOM 1951 N N . LEU A 1 252 ? 24.611 -9.068 -20.663 1.00 85.50 252 LEU A N 1
ATOM 1952 C CA . LEU A 1 252 ? 24.270 -10.398 -21.147 1.00 85.50 252 LEU A CA 1
ATOM 1953 C C . LEU A 1 252 ? 24.376 -10.426 -22.670 1.00 85.50 252 LEU A C 1
ATOM 1955 O O . LEU A 1 252 ? 24.133 -9.431 -23.346 1.00 85.50 252 LEU A O 1
ATOM 1959 N N . ARG A 1 253 ? 24.754 -11.579 -23.227 1.00 85.94 253 ARG A N 1
ATOM 1960 C CA . ARG A 1 253 ? 24.749 -11.767 -24.681 1.00 85.94 253 ARG A CA 1
ATOM 1961 C C . ARG A 1 253 ? 23.314 -12.027 -25.121 1.00 85.94 253 ARG A C 1
ATOM 1963 O O . ARG A 1 253 ? 22.740 -13.037 -24.726 1.00 85.94 253 ARG A O 1
ATOM 1970 N N . THR A 1 254 ? 22.758 -11.136 -25.933 1.00 82.25 254 THR A N 1
ATOM 1971 C CA . THR A 1 254 ? 21.417 -11.286 -26.510 1.00 82.25 254 THR A CA 1
ATOM 1972 C C . THR A 1 254 ? 21.503 -11.403 -28.035 1.00 82.25 254 THR A C 1
ATOM 1974 O O . THR A 1 254 ? 22.531 -11.032 -28.610 1.00 82.25 254 THR A O 1
ATOM 1977 N N . PRO A 1 255 ? 20.436 -11.854 -28.724 1.00 80.44 255 PRO A N 1
ATOM 1978 C CA . PRO A 1 255 ? 20.387 -11.847 -30.189 1.00 80.44 255 PRO A CA 1
ATOM 1979 C C . PRO A 1 255 ? 20.604 -10.460 -30.818 1.00 80.44 255 PRO A C 1
ATOM 1981 O O . PRO A 1 255 ? 21.031 -10.372 -31.963 1.00 80.44 255 PRO A O 1
ATOM 1984 N N . ARG A 1 256 ? 20.340 -9.376 -30.073 1.00 79.38 256 ARG A N 1
ATOM 1985 C CA . ARG A 1 256 ? 20.526 -7.980 -30.508 1.00 79.38 256 ARG A CA 1
ATOM 1986 C C . ARG A 1 256 ? 21.899 -7.402 -30.125 1.00 79.38 256 ARG A C 1
ATOM 1988 O O . ARG A 1 256 ? 22.146 -6.224 -30.351 1.00 79.38 256 ARG A O 1
ATOM 1995 N N . GLY A 1 257 ? 22.786 -8.220 -29.552 1.00 86.31 257 GLY A N 1
ATOM 1996 C CA . GLY A 1 257 ? 24.090 -7.811 -29.028 1.00 86.31 257 GLY A CA 1
ATOM 1997 C C . GLY A 1 257 ? 24.154 -7.805 -27.494 1.00 86.31 257 GLY A C 1
ATOM 1998 O O . GLY A 1 257 ? 23.217 -8.253 -26.825 1.00 86.31 257 GLY A O 1
ATOM 1999 N N . PRO A 1 258 ? 25.281 -7.368 -26.907 1.00 88.44 258 PRO A N 1
ATOM 2000 C CA . PRO A 1 258 ? 25.411 -7.222 -25.462 1.00 88.44 258 PRO A CA 1
ATOM 2001 C C . PRO A 1 258 ? 24.417 -6.192 -24.913 1.00 88.44 258 PRO A C 1
ATOM 2003 O O . PRO A 1 258 ? 24.403 -5.053 -25.371 1.00 88.44 258 PRO A O 1
ATOM 2006 N N . GLU A 1 259 ? 23.614 -6.579 -23.926 1.00 88.69 259 GLU A N 1
ATOM 2007 C CA . GLU A 1 259 ? 22.597 -5.712 -23.321 1.00 88.69 259 GLU A CA 1
ATOM 2008 C C . GLU A 1 259 ? 22.574 -5.889 -21.801 1.00 88.69 259 GLU A C 1
ATOM 2010 O O . GLU A 1 259 ? 22.787 -6.985 -21.274 1.00 88.69 259 GLU A O 1
ATOM 2015 N N . ASP A 1 260 ? 22.319 -4.797 -21.086 1.00 89.31 260 ASP A N 1
ATOM 2016 C CA . ASP A 1 260 ? 22.168 -4.813 -19.638 1.00 89.31 260 ASP A CA 1
ATOM 2017 C C . ASP A 1 260 ? 20.734 -5.181 -19.269 1.00 89.31 260 ASP A C 1
ATOM 2019 O O . ASP A 1 260 ? 19.795 -4.448 -19.579 1.00 89.31 260 ASP A O 1
ATOM 2023 N N . HIS A 1 261 ? 20.569 -6.317 -18.592 1.00 87.44 261 HIS A N 1
ATOM 2024 C CA . HIS A 1 261 ? 19.273 -6.789 -18.107 1.00 87.44 261 HIS A CA 1
ATOM 2025 C C . HIS A 1 261 ? 19.194 -6.664 -16.592 1.00 87.44 261 HIS A C 1
ATOM 2027 O O . HIS A 1 261 ? 20.169 -6.907 -15.879 1.00 87.44 261 HIS A O 1
ATOM 2033 N N . PHE A 1 262 ? 18.015 -6.304 -16.108 1.00 88.44 262 PHE A N 1
ATOM 2034 C CA . PHE A 1 262 ? 17.723 -6.056 -14.703 1.00 88.44 262 PHE A CA 1
ATOM 2035 C C . PHE A 1 262 ? 16.550 -6.923 -14.273 1.00 88.44 262 PHE A C 1
ATOM 2037 O O . PHE A 1 262 ? 15.699 -7.266 -15.094 1.00 88.44 262 PHE A O 1
ATOM 2044 N N . VAL A 1 263 ? 16.515 -7.304 -12.999 1.00 84.75 263 VAL A N 1
ATOM 2045 C CA . VAL A 1 263 ? 15.448 -8.169 -12.483 1.00 84.75 263 VAL A CA 1
ATOM 2046 C C . VAL A 1 263 ? 14.130 -7.386 -12.446 1.00 84.75 263 VAL A C 1
ATOM 2048 O O . VAL A 1 263 ? 14.089 -6.255 -11.951 1.00 84.75 263 VAL A O 1
ATOM 2051 N N . ALA A 1 264 ? 13.065 -7.997 -12.971 1.00 84.50 264 ALA A N 1
ATOM 2052 C CA . ALA A 1 264 ? 11.712 -7.456 -12.936 1.00 84.50 264 ALA A CA 1
ATOM 2053 C C . ALA A 1 264 ? 10.708 -8.475 -12.380 1.00 84.50 264 ALA A C 1
ATOM 2055 O O . ALA A 1 264 ? 10.891 -9.679 -12.558 1.00 84.50 264 ALA A O 1
ATOM 2056 N N . LEU A 1 265 ? 9.640 -7.995 -11.741 1.00 82.50 265 LEU A N 1
ATOM 2057 C CA . LEU A 1 265 ? 8.525 -8.808 -11.250 1.00 82.50 265 LEU A CA 1
ATOM 2058 C C . LEU A 1 265 ? 7.197 -8.274 -11.795 1.00 82.50 265 LEU A C 1
ATOM 2060 O O . LEU A 1 265 ? 6.928 -7.074 -11.734 1.00 82.50 265 LEU A O 1
ATOM 2064 N N . TRP A 1 266 ? 6.365 -9.187 -12.280 1.00 80.44 266 TRP A N 1
ATOM 2065 C CA . TRP A 1 266 ? 4.988 -8.943 -12.700 1.00 80.44 266 TRP A CA 1
ATOM 2066 C C . TRP A 1 266 ? 4.047 -9.947 -12.033 1.00 80.44 266 TRP A C 1
ATOM 2068 O O . TRP A 1 266 ? 4.498 -10.918 -11.426 1.00 80.44 266 TRP A O 1
ATOM 2078 N N . TYR A 1 267 ? 2.745 -9.695 -12.118 1.00 78.44 267 TYR A N 1
ATOM 2079 C CA . TYR A 1 267 ? 1.712 -10.593 -11.623 1.00 78.44 267 TYR A CA 1
ATOM 2080 C C . TYR A 1 267 ? 0.707 -10.871 -12.728 1.00 78.44 267 TYR A C 1
ATOM 2082 O O . TYR A 1 267 ? 0.156 -9.932 -13.301 1.00 78.44 267 TYR A O 1
ATOM 2090 N N . HIS A 1 268 ? 0.451 -12.148 -12.990 1.00 76.12 268 HIS A N 1
ATOM 2091 C CA . HIS A 1 268 ? -0.554 -12.591 -13.947 1.00 76.12 268 HIS A CA 1
ATOM 2092 C C . HIS A 1 268 ? -1.424 -13.678 -13.315 1.00 76.12 268 HIS A C 1
ATOM 2094 O O . HIS A 1 268 ? -0.909 -14.687 -12.827 1.00 76.12 268 HIS A O 1
ATOM 2100 N N . HIS A 1 269 ? -2.738 -13.449 -13.262 1.00 78.94 269 HIS A N 1
ATOM 2101 C CA . HIS A 1 269 ? -3.703 -14.331 -12.599 1.00 78.94 269 HIS A CA 1
ATOM 2102 C C . HIS A 1 269 ? -3.300 -14.680 -11.156 1.00 78.94 269 HIS A C 1
ATOM 2104 O O . HIS A 1 269 ? -3.325 -15.838 -10.732 1.00 78.94 269 HIS A O 1
ATOM 2110 N N . GLY A 1 270 ? -2.861 -13.663 -10.411 1.00 75.75 270 GLY A N 1
ATOM 2111 C CA . GLY A 1 270 ? -2.399 -13.788 -9.029 1.00 75.75 270 GLY A CA 1
ATOM 2112 C C . GLY A 1 270 ? -1.050 -14.497 -8.849 1.00 75.75 270 GLY A C 1
ATOM 2113 O O . GLY A 1 270 ? -0.607 -14.655 -7.711 1.00 75.75 270 GLY A O 1
ATOM 2114 N N . LYS A 1 271 ? -0.369 -14.909 -9.926 1.00 79.88 271 LYS A N 1
ATOM 2115 C CA . LYS A 1 271 ? 0.937 -15.580 -9.856 1.00 79.88 271 LYS A CA 1
ATOM 2116 C C . LYS A 1 271 ? 2.082 -14.596 -10.105 1.00 79.88 271 LYS A C 1
ATOM 2118 O O . LYS A 1 271 ? 2.002 -13.824 -11.058 1.00 79.88 271 LYS A O 1
ATOM 2123 N N . PRO A 1 272 ? 3.155 -14.627 -9.293 1.00 82.75 272 PRO A N 1
ATOM 2124 C CA . PRO A 1 272 ? 4.345 -13.828 -9.551 1.00 82.75 272 PRO A CA 1
ATOM 2125 C C . PRO A 1 272 ? 5.129 -14.384 -10.750 1.00 82.75 272 PRO A C 1
ATOM 2127 O O . PRO A 1 272 ? 5.518 -15.551 -10.757 1.00 82.75 272 PRO A O 1
ATOM 2130 N N . CYS A 1 273 ? 5.426 -13.525 -11.721 1.00 77.31 273 CYS A N 1
ATOM 2131 C CA . CYS A 1 273 ? 6.215 -13.823 -12.913 1.00 77.31 273 CYS A CA 1
ATOM 2132 C C . CYS A 1 273 ? 7.504 -12.995 -12.880 1.00 77.31 273 CYS A C 1
ATOM 2134 O O . CYS A 1 273 ? 7.476 -11.768 -13.007 1.00 77.31 273 CYS A O 1
ATOM 2136 N N . MET A 1 274 ? 8.647 -13.658 -12.697 1.00 83.69 274 MET A N 1
ATOM 2137 C CA . MET A 1 274 ? 9.947 -12.998 -12.820 1.00 83.69 274 MET A CA 1
ATOM 2138 C C . MET A 1 274 ? 10.275 -12.778 -14.295 1.00 83.69 274 MET A C 1
ATOM 2140 O O . MET A 1 274 ? 10.026 -13.628 -15.147 1.00 83.69 274 MET A O 1
ATOM 2144 N N . GLY A 1 275 ? 10.874 -11.638 -14.591 1.00 84.19 275 GLY A N 1
ATOM 2145 C CA . GLY A 1 275 ? 11.265 -11.270 -15.937 1.00 84.19 275 GLY A CA 1
ATOM 2146 C C . GLY A 1 275 ? 12.521 -10.424 -15.945 1.00 84.19 275 GLY A C 1
ATOM 2147 O O . GLY A 1 275 ? 13.268 -10.331 -14.965 1.00 84.19 275 GLY A O 1
ATOM 2148 N N . ARG A 1 276 ? 12.737 -9.792 -17.091 1.00 86.75 276 ARG A N 1
ATOM 2149 C CA . ARG A 1 276 ? 13.832 -8.853 -17.293 1.00 86.75 276 ARG A CA 1
ATOM 2150 C C . ARG A 1 276 ? 13.297 -7.493 -17.707 1.00 86.75 276 ARG A C 1
ATOM 2152 O O . ARG A 1 276 ? 12.350 -7.412 -18.485 1.00 86.75 276 ARG A O 1
ATOM 2159 N N . ALA A 1 277 ? 13.969 -6.454 -17.236 1.00 89.44 277 ALA A N 1
ATOM 2160 C CA . ALA A 1 277 ? 13.838 -5.095 -17.730 1.00 89.44 277 ALA A CA 1
ATOM 2161 C C . ALA A 1 277 ? 15.156 -4.629 -18.360 1.00 89.44 277 ALA A C 1
ATOM 2163 O O . ALA A 1 277 ? 16.232 -5.073 -17.949 1.00 89.44 277 ALA A O 1
ATOM 2164 N N . TRP A 1 278 ? 15.084 -3.730 -19.336 1.00 89.06 278 TRP A N 1
ATOM 2165 C CA . TRP A 1 278 ? 16.249 -3.084 -19.944 1.00 89.06 278 TRP A CA 1
ATOM 2166 C C . TRP A 1 278 ? 15.938 -1.636 -20.321 1.00 89.06 278 TRP A C 1
ATOM 2168 O O . TRP A 1 278 ? 14.778 -1.233 -20.437 1.00 89.06 278 TRP A O 1
ATOM 2178 N N . ASN A 1 279 ? 16.995 -0.841 -20.483 1.00 90.12 279 ASN A N 1
ATOM 2179 C CA . ASN A 1 279 ? 16.881 0.547 -20.906 1.00 90.12 279 ASN A CA 1
ATOM 2180 C C . ASN A 1 279 ? 16.774 0.613 -22.434 1.00 90.12 279 ASN A C 1
ATOM 2182 O O . ASN A 1 279 ? 17.765 0.417 -23.139 1.00 90.12 279 ASN A O 1
ATOM 2186 N N . HIS A 1 280 ? 15.587 0.929 -22.939 1.00 88.25 280 HIS A N 1
ATOM 2187 C CA . HIS A 1 280 ? 15.346 1.187 -24.349 1.00 88.25 280 HIS A CA 1
ATOM 2188 C C . HIS A 1 280 ? 15.148 2.690 -24.582 1.00 88.25 280 HIS A C 1
ATOM 2190 O O . HIS A 1 280 ? 14.093 3.249 -24.286 1.00 88.25 280 HIS A O 1
ATOM 2196 N N . ALA A 1 281 ? 16.181 3.361 -25.103 1.00 89.81 281 ALA A N 1
ATOM 2197 C CA . ALA A 1 281 ? 16.165 4.796 -25.419 1.00 89.81 281 ALA A CA 1
ATOM 2198 C C . ALA A 1 281 ? 15.760 5.707 -24.236 1.00 89.81 281 ALA A C 1
ATOM 2200 O O . ALA A 1 281 ? 14.983 6.651 -24.383 1.00 89.81 281 ALA A O 1
ATOM 2201 N N . GLY A 1 282 ? 16.289 5.421 -23.045 1.00 89.31 282 GLY A N 1
ATOM 2202 C CA . GLY A 1 282 ? 16.005 6.171 -21.820 1.00 89.31 282 GLY A CA 1
ATOM 2203 C C . GLY A 1 282 ? 14.720 5.744 -21.116 1.00 89.31 282 GLY A C 1
ATOM 2204 O O . GLY A 1 282 ? 14.358 6.368 -20.118 1.00 89.31 282 GLY A O 1
ATOM 2205 N N . LYS A 1 283 ? 14.040 4.701 -21.606 1.00 89.19 283 LYS A N 1
ATOM 2206 C CA . LYS A 1 283 ? 12.784 4.192 -21.058 1.00 89.19 283 LYS A CA 1
ATOM 2207 C C . LYS A 1 283 ? 12.888 2.735 -20.628 1.00 89.19 283 LYS A C 1
ATOM 2209 O O . LYS A 1 283 ? 13.726 1.989 -21.122 1.00 89.19 283 LYS A O 1
ATOM 2214 N N . ILE A 1 284 ? 12.027 2.341 -19.699 1.00 87.81 284 ILE A N 1
ATOM 2215 C CA . ILE A 1 284 ? 11.900 0.964 -19.229 1.00 87.81 284 ILE A CA 1
ATOM 2216 C C . ILE A 1 284 ? 11.173 0.140 -20.290 1.00 87.81 284 ILE A C 1
ATOM 2218 O O . ILE A 1 284 ? 10.065 0.487 -20.693 1.00 87.81 284 ILE A O 1
ATOM 2222 N N . ASP A 1 285 ? 11.781 -0.964 -20.696 1.00 87.88 285 ASP A N 1
ATOM 2223 C CA . ASP A 1 285 ? 11.175 -1.991 -21.540 1.00 87.88 285 ASP A CA 1
ATOM 2224 C C . ASP A 1 285 ? 11.345 -3.362 -20.868 1.00 87.88 285 ASP A C 1
ATOM 2226 O O . ASP A 1 285 ? 12.238 -3.524 -20.026 1.00 87.88 285 ASP A O 1
ATOM 2230 N N . VAL A 1 286 ? 10.451 -4.312 -21.153 1.00 87.31 286 VAL A N 1
ATOM 2231 C CA . VAL A 1 286 ? 10.281 -5.528 -20.339 1.00 87.31 286 VAL A CA 1
ATOM 2232 C C . VAL A 1 286 ? 9.957 -6.778 -21.132 1.00 87.31 286 VAL A C 1
ATOM 2234 O O . VAL A 1 286 ? 9.415 -6.747 -22.231 1.00 87.31 286 VAL A O 1
ATOM 2237 N N . SER A 1 287 ? 10.264 -7.922 -20.529 1.00 85.12 287 SER A N 1
ATOM 2238 C CA . SER A 1 287 ? 9.817 -9.223 -21.004 1.00 85.12 287 SER A CA 1
ATOM 2239 C C . SER A 1 287 ? 9.686 -10.172 -19.823 1.00 85.12 287 SER A C 1
ATOM 2241 O O . SER A 1 287 ? 10.643 -10.376 -19.067 1.00 85.12 287 SER A O 1
ATOM 2243 N N . PHE A 1 288 ? 8.504 -10.766 -19.709 1.00 81.06 288 PHE A N 1
ATOM 2244 C CA . PHE A 1 288 ? 8.182 -11.819 -18.756 1.00 81.06 288 PHE A CA 1
ATOM 2245 C C . PHE A 1 288 ? 8.086 -13.152 -19.495 1.00 81.06 288 PHE A C 1
ATOM 2247 O O . PHE A 1 288 ? 7.791 -13.187 -20.691 1.00 81.06 288 PHE A O 1
ATOM 2254 N N . VAL A 1 289 ? 8.399 -14.233 -18.790 1.00 71.94 289 VAL A N 1
ATOM 2255 C CA . VAL A 1 289 ? 8.181 -15.597 -19.269 1.00 71.94 289 VAL A CA 1
ATOM 2256 C C . VAL A 1 289 ? 7.134 -16.198 -18.345 1.00 71.94 289 VAL A C 1
ATOM 2258 O O . VAL A 1 289 ? 7.312 -16.153 -17.127 1.00 71.94 289 VAL A O 1
ATOM 2261 N N . GLU A 1 290 ? 6.041 -16.675 -18.930 1.00 57.19 290 GLU A N 1
ATOM 2262 C CA . GLU A 1 290 ? 5.014 -17.454 -18.236 1.00 57.19 290 GLU A CA 1
ATOM 2263 C C . GLU A 1 290 ? 5.361 -18.946 -18.262 1.00 57.19 290 GLU A C 1
ATOM 2265 O O . GLU A 1 290 ? 5.848 -19.419 -19.318 1.00 57.19 290 GLU A O 1
#

Organism: Angiostrongylus costaricensis (NCBI:txid334426)